Protein AF-A0A818EAR1-F1 (afdb_monomer_lite)

pLDDT: mean 75.68, std 13.22, range [42.22, 93.94]

Sequence (200 aa):
YTGSGRTTLIKKIIGENIVHETISGTNYEQIKCLDKHLTFIKTSTFETNDKSWYEVQEFIRNDLLPIHAIWLLLHYQSDIDENLLNQLKMLPRAPSFIILNKTDFLQSHSFCCQSELEKYMKYFDDTNQNDFPNYFRNNQILMVKREYLMKWKMNNEDVINLQHIFLMSLIDKDETHRSIGVKTLLEETIRVVDVSEQLR

Structure (mmCIF, N/CA/C/O backbone):
data_AF-A0A818EAR1-F1
#
_entry.id   AF-A0A818EAR1-F1
#
loop_
_atom_site.group_PDB
_atom_site.id
_atom_site.type_symbol
_atom_site.label_atom_id
_atom_site.label_alt_id
_atom_site.label_comp_id
_atom_site.label_asym_id
_atom_site.label_entity_id
_atom_site.label_seq_id
_atom_site.pdbx_PDB_ins_code
_atom_site.Cartn_x
_atom_site.Cartn_y
_atom_site.Cartn_z
_atom_site.occupancy
_atom_site.B_iso_or_equiv
_atom_site.auth_seq_id
_atom_site.auth_comp_id
_atom_site.auth_asym_id
_atom_site.auth_atom_id
_atom_site.pdbx_PDB_model_num
ATOM 1 N N . TYR A 1 1 ? 2.789 14.429 -1.166 1.00 46.97 1 TYR A N 1
ATOM 2 C CA . TYR A 1 1 ? 2.738 13.349 -2.186 1.00 46.97 1 TYR A CA 1
ATOM 3 C C . TYR A 1 1 ? 1.376 13.294 -2.887 1.00 46.97 1 TYR A C 1
ATOM 5 O O . TYR A 1 1 ? 0.428 12.710 -2.363 1.00 46.97 1 TYR A O 1
ATOM 13 N N . THR A 1 2 ? 1.233 13.915 -4.061 1.00 53.41 2 THR A N 1
ATOM 14 C CA . THR A 1 2 ? 0.019 13.809 -4.893 1.00 53.41 2 THR A CA 1
ATOM 15 C C . THR A 1 2 ? 0.121 12.593 -5.825 1.00 53.41 2 THR A C 1
ATOM 17 O O . THR A 1 2 ? 1.194 12.244 -6.304 1.00 53.41 2 THR A O 1
ATOM 20 N N . GLY A 1 3 ? -0.992 11.888 -6.057 1.00 68.56 3 GLY A N 1
ATOM 21 C CA . GLY A 1 3 ? -1.043 10.821 -7.067 1.00 68.56 3 GLY A CA 1
ATOM 22 C C . GLY A 1 3 ? -0.564 9.422 -6.646 1.00 68.56 3 GLY A C 1
ATOM 23 O O . GLY A 1 3 ? -0.196 8.645 -7.523 1.00 68.56 3 GLY A O 1
ATOM 24 N N . SER A 1 4 ? -0.608 9.054 -5.357 1.00 76.25 4 SER A N 1
ATOM 25 C CA . SER A 1 4 ? -0.333 7.672 -4.904 1.00 76.25 4 SER A CA 1
ATOM 26 C C . SER A 1 4 ? -1.420 6.655 -5.280 1.00 76.25 4 SER A C 1
ATOM 28 O O . SER A 1 4 ? -1.192 5.458 -5.172 1.00 76.25 4 SER A O 1
ATOM 30 N N . GLY A 1 5 ? -2.590 7.105 -5.750 1.00 83.56 5 GLY A N 1
ATOM 31 C CA . GLY A 1 5 ? -3.689 6.239 -6.199 1.00 83.56 5 GLY A CA 1
ATOM 32 C C . GLY A 1 5 ? -4.713 5.861 -5.122 1.00 83.56 5 GLY A C 1
ATOM 33 O O . GLY A 1 5 ? -5.526 4.980 -5.365 1.00 83.56 5 GLY A O 1
ATOM 34 N N . ARG A 1 6 ? -4.720 6.532 -3.958 1.00 85.94 6 ARG A N 1
ATOM 35 C CA . ARG A 1 6 ? -5.631 6.234 -2.826 1.00 85.94 6 ARG A CA 1
ATOM 36 C C . ARG A 1 6 ? -7.105 6.237 -3.239 1.00 85.94 6 ARG A C 1
ATOM 38 O O . ARG A 1 6 ? -7.805 5.258 -3.022 1.00 85.94 6 ARG A O 1
ATOM 45 N N . THR A 1 7 ? -7.556 7.309 -3.896 1.00 83.62 7 THR A N 1
ATOM 46 C CA . THR A 1 7 ? -8.938 7.412 -4.397 1.00 83.62 7 THR A CA 1
ATOM 47 C C . THR A 1 7 ? -9.254 6.310 -5.410 1.00 83.62 7 THR A C 1
ATOM 49 O O . THR A 1 7 ? -10.332 5.733 -5.363 1.00 83.62 7 THR A O 1
ATOM 52 N N . THR A 1 8 ? -8.317 5.991 -6.307 1.00 86.81 8 THR A N 1
ATOM 53 C CA . THR A 1 8 ? -8.492 4.931 -7.311 1.00 86.81 8 THR A CA 1
ATOM 54 C C . THR A 1 8 ? -8.615 3.554 -6.660 1.00 86.81 8 THR A C 1
ATOM 56 O O . THR A 1 8 ? -9.471 2.774 -7.063 1.00 86.81 8 THR A O 1
ATOM 59 N N . LEU A 1 9 ? -7.810 3.267 -5.631 1.00 88.06 9 LEU A N 1
ATOM 60 C CA . LEU A 1 9 ? -7.880 2.018 -4.871 1.00 88.06 9 LEU A CA 1
ATOM 61 C C . LEU A 1 9 ? -9.233 1.882 -4.166 1.00 88.06 9 LEU A C 1
ATOM 63 O O . LEU A 1 9 ? -9.901 0.866 -4.325 1.00 88.06 9 LEU A O 1
ATOM 67 N N . ILE A 1 10 ? -9.670 2.924 -3.453 1.00 86.50 10 ILE A N 1
ATOM 68 C CA . ILE A 1 10 ? -10.955 2.919 -2.739 1.00 86.50 10 ILE A CA 1
ATOM 69 C C . ILE A 1 10 ? -12.120 2.716 -3.717 1.00 86.50 10 ILE A C 1
ATOM 71 O O . ILE A 1 10 ? -12.964 1.853 -3.486 1.00 86.50 10 ILE A O 1
ATOM 75 N N . LYS A 1 11 ? -12.123 3.427 -4.853 1.00 84.19 11 LYS A N 1
ATOM 76 C CA . LYS A 1 11 ? -13.125 3.239 -5.916 1.00 84.19 11 LYS A CA 1
ATOM 77 C C . LYS A 1 11 ? -13.139 1.811 -6.460 1.00 84.19 11 LYS A C 1
ATOM 79 O O . LYS A 1 11 ? -14.209 1.254 -6.662 1.00 84.19 11 LYS A O 1
ATOM 84 N N . LYS A 1 12 ? -11.972 1.188 -6.648 1.00 85.25 12 LYS A N 1
ATOM 85 C CA . LYS A 1 12 ? -11.883 -0.212 -7.098 1.00 85.25 12 LYS A CA 1
ATOM 86 C C . LYS A 1 12 ? -12.426 -1.215 -6.077 1.00 85.25 12 LYS A C 1
ATOM 88 O O . LYS A 1 12 ? -12.898 -2.273 -6.476 1.00 85.25 12 LYS A O 1
ATOM 93 N N . ILE A 1 13 ? -12.369 -0.904 -4.783 1.00 84.75 13 ILE A N 1
ATOM 94 C CA . ILE A 1 13 ? -12.877 -1.782 -3.719 1.00 84.75 13 ILE A CA 1
ATOM 95 C C . ILE A 1 13 ? -14.387 -1.617 -3.538 1.00 84.75 13 ILE A C 1
ATOM 97 O O . ILE A 1 13 ? -15.122 -2.603 -3.436 1.00 84.75 13 ILE A O 1
ATOM 101 N N . ILE A 1 14 ? -14.850 -0.372 -3.457 1.00 80.75 14 ILE A N 1
ATOM 102 C CA . ILE A 1 14 ? -16.245 -0.055 -3.144 1.00 80.75 14 ILE A CA 1
ATOM 103 C C . ILE A 1 14 ? -17.137 -0.166 -4.388 1.00 80.75 14 ILE A C 1
ATOM 105 O O . ILE A 1 14 ? -18.283 -0.589 -4.271 1.00 80.75 14 ILE A O 1
ATOM 109 N N . GLY A 1 15 ? -16.608 0.139 -5.574 1.00 74.12 15 GLY A N 1
ATOM 110 C CA . GLY A 1 15 ? -17.403 0.341 -6.783 1.00 74.12 15 GLY A CA 1
ATOM 111 C C . GLY A 1 15 ? -17.954 1.767 -6.855 1.00 74.12 15 GLY A C 1
ATOM 112 O O . GLY A 1 15 ? -17.326 2.705 -6.364 1.00 74.12 15 GLY A O 1
ATOM 113 N N . GLU A 1 16 ? -19.119 1.938 -7.480 1.00 63.56 16 GLU A N 1
ATOM 114 C CA . GLU A 1 16 ? -19.737 3.255 -7.722 1.00 63.56 16 GLU A CA 1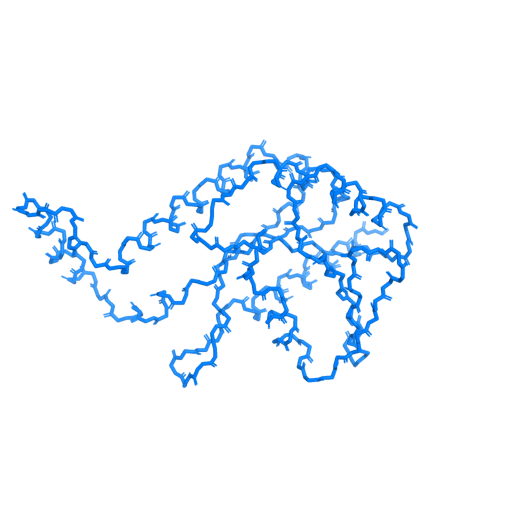
ATOM 115 C C . GLU A 1 16 ? -20.612 3.760 -6.556 1.00 63.56 16 GLU A C 1
ATOM 117 O O . GLU A 1 16 ? -20.884 4.956 -6.468 1.00 63.56 16 GLU A O 1
ATOM 122 N N . ASN A 1 17 ? -20.989 2.890 -5.609 1.00 60.34 17 ASN A N 1
ATOM 123 C CA . ASN A 1 17 ? -21.849 3.231 -4.466 1.00 60.34 17 ASN A CA 1
ATOM 124 C C . ASN A 1 17 ? -21.041 3.817 -3.299 1.00 60.34 17 ASN A C 1
ATOM 126 O O . ASN A 1 17 ? -20.806 3.152 -2.286 1.00 60.34 17 ASN A O 1
ATOM 130 N N . ILE A 1 18 ? -20.582 5.060 -3.454 1.00 66.69 18 ILE A N 1
ATOM 131 C CA . ILE A 1 18 ? -19.743 5.739 -2.463 1.00 66.69 18 ILE A CA 1
ATOM 132 C C . ILE A 1 18 ? -20.482 6.924 -1.837 1.00 66.69 18 ILE A C 1
ATOM 134 O O . ILE A 1 18 ? -20.894 7.844 -2.542 1.00 66.69 18 ILE A O 1
ATOM 138 N N . VAL A 1 19 ? -20.569 6.946 -0.502 1.00 69.50 19 VAL A N 1
ATOM 139 C CA . VAL A 1 19 ? -20.965 8.141 0.256 1.00 69.50 19 VAL A CA 1
ATOM 140 C C . VAL A 1 19 ? -19.709 8.811 0.806 1.00 69.50 19 VAL A C 1
ATOM 142 O O . VAL A 1 19 ? -18.949 8.205 1.567 1.00 69.50 19 VAL A O 1
ATOM 145 N N . HIS A 1 20 ? -19.494 10.057 0.390 1.00 73.81 20 HIS A N 1
ATOM 146 C CA . HIS A 1 20 ? -18.386 10.896 0.827 1.00 73.81 20 HIS A CA 1
ATOM 147 C C . HIS A 1 20 ? -18.863 11.836 1.935 1.00 73.81 20 HIS A C 1
ATOM 149 O O . HIS A 1 20 ? -19.727 12.681 1.703 1.00 73.81 20 HIS A O 1
ATOM 155 N N . GLU A 1 21 ? -18.283 11.710 3.124 1.00 68.44 21 GLU A N 1
ATOM 156 C CA . GLU A 1 21 ? -18.511 12.622 4.243 1.00 68.44 21 GLU A CA 1
ATOM 157 C C . GLU A 1 21 ? -17.192 13.321 4.586 1.00 68.44 21 GLU A C 1
ATOM 159 O O . GLU A 1 21 ? -16.234 12.709 5.067 1.00 68.44 21 GLU A O 1
ATOM 164 N N . THR A 1 22 ? -17.128 14.626 4.325 1.00 65.81 22 THR A N 1
ATOM 165 C CA . THR A 1 22 ? -16.031 15.458 4.825 1.00 65.81 22 THR A CA 1
ATOM 166 C C . THR A 1 22 ? -16.272 15.724 6.302 1.00 65.81 22 THR A C 1
ATOM 168 O O . THR A 1 22 ? -17.277 16.336 6.671 1.00 65.81 22 THR A O 1
ATOM 171 N N . ILE A 1 23 ? -15.342 15.302 7.155 1.00 65.88 23 ILE A N 1
ATOM 172 C CA . ILE A 1 23 ? -15.418 15.603 8.583 1.00 65.88 23 ILE A CA 1
ATOM 173 C C . ILE A 1 23 ? -14.967 17.057 8.763 1.00 65.88 23 ILE A C 1
ATOM 175 O O . ILE A 1 23 ? -13.785 17.378 8.606 1.00 65.88 23 ILE A O 1
ATOM 179 N N . SER A 1 24 ? -15.928 17.946 9.034 1.00 57.75 24 SER A N 1
ATOM 180 C CA . SER A 1 24 ? -15.699 19.390 9.172 1.00 57.75 24 SER A CA 1
ATOM 181 C C . SER A 1 24 ? -14.543 19.696 10.129 1.00 57.75 24 SER A C 1
ATOM 183 O O . SER A 1 24 ? -14.476 19.149 11.226 1.00 57.75 24 SER A O 1
ATOM 185 N N . GLY A 1 25 ? -13.645 20.596 9.715 1.00 58.69 25 GLY A N 1
ATOM 186 C CA . GLY A 1 25 ? -12.489 21.013 10.513 1.00 58.69 25 GLY A CA 1
ATOM 187 C C . GLY A 1 25 ? -11.298 20.052 10.484 1.00 58.69 25 GLY A C 1
ATOM 188 O O . GLY A 1 25 ? -10.335 20.285 11.208 1.00 58.69 25 GLY A O 1
ATOM 189 N N . THR A 1 26 ? -11.329 19.004 9.653 1.00 65.62 26 THR A N 1
ATOM 190 C CA . THR A 1 26 ? -10.223 18.045 9.535 1.00 65.62 26 THR A CA 1
ATOM 191 C C . THR A 1 26 ? -9.724 17.888 8.100 1.00 65.62 26 THR A C 1
ATOM 193 O O . THR A 1 26 ? -10.439 18.155 7.135 1.00 65.62 26 THR A O 1
ATOM 196 N N . ASN A 1 27 ? -8.493 17.394 7.959 1.00 70.69 27 ASN A N 1
ATOM 197 C CA . ASN A 1 27 ? -7.888 17.006 6.685 1.00 70.69 27 ASN A CA 1
ATOM 198 C C . ASN A 1 27 ? -8.272 15.574 6.256 1.00 70.69 27 ASN A C 1
ATOM 200 O O . ASN A 1 27 ? -7.529 14.928 5.514 1.00 70.69 27 ASN A O 1
ATOM 204 N N . TYR A 1 28 ? -9.415 15.056 6.716 1.00 74.19 28 TYR A N 1
ATOM 205 C CA . TYR A 1 28 ? -9.863 13.688 6.453 1.00 74.19 28 TYR A CA 1
ATOM 206 C C . TYR A 1 28 ? -11.146 13.647 5.641 1.00 74.19 28 TYR A C 1
ATOM 208 O O . TYR A 1 28 ? -12.047 14.474 5.771 1.00 74.19 28 TYR A O 1
ATOM 216 N N . GLU A 1 29 ? -11.227 12.610 4.826 1.00 77.62 29 GLU A N 1
ATOM 217 C CA . GLU A 1 29 ? -12.416 12.231 4.093 1.00 77.62 29 GLU A CA 1
ATOM 218 C C . GLU A 1 29 ? -12.845 10.850 4.585 1.00 77.62 29 GLU A C 1
ATOM 220 O O . GLU A 1 29 ? -12.095 9.873 4.453 1.00 77.62 29 GLU A O 1
ATOM 225 N N . GLN A 1 30 ? -14.039 10.773 5.171 1.00 79.88 30 GLN A N 1
ATOM 226 C CA . GLN A 1 30 ? -14.656 9.505 5.516 1.00 79.88 30 GLN A CA 1
ATOM 227 C C . GLN A 1 30 ? -15.444 9.006 4.310 1.00 79.88 30 GLN A C 1
ATOM 229 O O . GLN A 1 30 ? -16.264 9.719 3.731 1.00 79.88 30 GLN A O 1
ATOM 234 N N . ILE A 1 31 ? -15.179 7.766 3.923 1.00 82.50 31 ILE A N 1
ATOM 235 C CA . ILE A 1 31 ? -15.791 7.142 2.759 1.00 82.50 31 ILE A CA 1
ATOM 236 C C . ILE A 1 31 ? -16.483 5.869 3.229 1.00 82.50 31 ILE A C 1
ATOM 238 O O . ILE A 1 31 ? -15.820 4.907 3.621 1.00 82.50 31 ILE A O 1
ATOM 242 N N . LYS A 1 32 ? -17.817 5.871 3.206 1.00 78.62 32 LYS A N 1
ATOM 243 C CA . LYS A 1 32 ? -18.639 4.749 3.674 1.00 78.62 32 LYS A CA 1
ATOM 244 C C . LYS A 1 32 ? -19.182 3.961 2.486 1.00 78.62 32 LYS A C 1
ATOM 246 O O . LYS A 1 32 ? -19.755 4.531 1.558 1.00 78.62 32 LYS A O 1
ATOM 251 N N . CYS A 1 33 ? -19.034 2.643 2.550 1.00 77.25 33 CYS A N 1
ATOM 252 C CA . CYS A 1 33 ? -19.750 1.688 1.716 1.00 77.25 33 CYS A CA 1
ATOM 253 C C . CYS A 1 33 ? -20.745 0.944 2.604 1.00 77.25 33 CYS A C 1
ATOM 255 O O . CYS A 1 33 ? -20.367 0.027 3.337 1.00 77.25 33 CYS A O 1
ATOM 257 N N . LEU A 1 34 ? -22.007 1.370 2.553 1.00 69.94 34 LEU A N 1
ATOM 258 C CA . LEU A 1 34 ? -23.067 0.834 3.408 1.00 69.94 34 LEU A CA 1
ATOM 259 C C . LEU A 1 34 ? -23.320 -0.651 3.122 1.00 69.94 34 LEU A C 1
ATOM 261 O O . LEU A 1 34 ? -23.410 -1.436 4.057 1.00 69.94 34 LEU A O 1
ATOM 265 N N . ASP A 1 35 ? -23.302 -1.044 1.846 1.00 72.19 35 ASP A N 1
ATOM 266 C CA . ASP A 1 35 ? -23.567 -2.422 1.409 1.00 72.19 35 ASP A CA 1
ATOM 267 C C . ASP A 1 35 ? -22.523 -3.434 1.909 1.00 72.19 35 ASP A C 1
ATOM 269 O O . ASP A 1 35 ? -22.811 -4.620 2.041 1.00 72.19 35 ASP A O 1
ATOM 273 N N . LYS A 1 36 ? -21.292 -2.976 2.171 1.00 67.38 36 LYS A N 1
ATOM 274 C CA . LYS A 1 36 ? -20.177 -3.825 2.621 1.00 67.38 36 LYS A CA 1
ATOM 275 C C . LYS A 1 36 ? -19.801 -3.591 4.083 1.00 67.38 36 LYS A C 1
ATOM 277 O O . LYS A 1 36 ? -18.831 -4.182 4.543 1.00 67.38 36 LYS A O 1
ATOM 282 N N . HIS A 1 37 ? -20.509 -2.703 4.785 1.00 75.75 37 HIS A N 1
ATOM 283 C CA . HIS A 1 37 ? -20.134 -2.225 6.120 1.00 75.75 37 HIS A CA 1
ATOM 284 C C . HIS A 1 37 ? -18.666 -1.754 6.210 1.00 75.75 37 HIS A C 1
ATOM 286 O O . HIS A 1 37 ? -18.018 -1.879 7.247 1.00 75.75 37 HIS A O 1
ATOM 292 N N . LEU A 1 38 ? -18.128 -1.187 5.121 1.00 78.44 38 LEU A N 1
ATOM 293 C CA . LEU A 1 38 ? -16.747 -0.702 5.062 1.00 78.44 38 LEU A CA 1
ATOM 294 C C . LEU A 1 38 ? -16.705 0.808 5.267 1.00 78.44 38 LEU A C 1
ATOM 296 O O . LEU A 1 38 ? -17.432 1.558 4.614 1.00 78.44 38 LEU A O 1
ATOM 300 N N . THR A 1 39 ? -15.793 1.257 6.123 1.00 82.81 39 THR A N 1
ATOM 301 C CA . THR A 1 39 ? -15.474 2.675 6.295 1.00 82.81 39 THR A CA 1
ATOM 302 C C . THR A 1 39 ? -13.995 2.888 6.020 1.00 82.81 39 THR A C 1
ATOM 304 O O . THR A 1 39 ? -13.145 2.317 6.697 1.00 82.81 39 THR A O 1
ATOM 307 N N . PHE A 1 40 ? -13.687 3.733 5.041 1.00 84.94 40 PHE A N 1
ATOM 308 C CA . PHE A 1 40 ? -12.333 4.207 4.796 1.00 84.94 40 PHE A CA 1
ATOM 309 C C . PHE A 1 40 ? -12.165 5.599 5.372 1.00 84.94 40 PHE A C 1
ATOM 311 O O . PHE A 1 40 ? -13.046 6.450 5.261 1.00 84.94 40 PHE A O 1
ATOM 318 N N . ILE A 1 41 ? -10.989 5.832 5.936 1.00 83.56 41 ILE A N 1
ATOM 319 C CA . ILE A 1 41 ? -10.580 7.129 6.451 1.00 83.56 41 ILE A CA 1
ATOM 320 C C . ILE A 1 41 ? -9.374 7.528 5.633 1.00 83.56 41 ILE A C 1
ATOM 322 O O . ILE A 1 41 ? -8.280 6.976 5.765 1.00 83.56 41 ILE A O 1
ATOM 326 N N . LYS A 1 42 ? -9.609 8.426 4.686 1.00 82.81 42 LYS A N 1
ATOM 327 C CA . LYS A 1 42 ? -8.593 8.869 3.749 1.00 82.81 42 LYS A CA 1
ATOM 328 C C . LYS A 1 42 ? -8.059 10.208 4.226 1.00 82.81 42 LYS A C 1
ATOM 330 O O . LYS A 1 42 ? -8.784 11.194 4.288 1.00 82.81 42 LYS A O 1
ATOM 335 N N . THR A 1 43 ? -6.765 10.256 4.507 1.00 76.88 43 THR A N 1
ATOM 336 C CA . THR A 1 43 ? -6.060 11.522 4.718 1.00 76.88 43 THR A CA 1
ATOM 337 C C . THR A 1 43 ? -6.029 12.316 3.409 1.00 76.88 43 THR A C 1
ATOM 339 O O . THR A 1 43 ? -5.898 11.728 2.325 1.00 76.88 43 THR A O 1
ATOM 342 N N . SER A 1 44 ? -6.171 13.640 3.467 1.00 66.88 44 SER A N 1
ATOM 343 C CA . SER A 1 44 ? -6.069 14.517 2.298 1.00 66.88 44 SER A CA 1
ATOM 344 C C . SER A 1 44 ? -4.622 14.535 1.766 1.00 66.88 44 SER A C 1
ATOM 346 O O . SER A 1 44 ? -3.876 13.551 1.885 1.00 66.88 44 SER A O 1
ATOM 348 N N . THR A 1 45 ? -4.208 15.574 1.041 1.00 60.34 45 THR A N 1
ATOM 349 C CA . THR A 1 45 ? -2.805 15.733 0.632 1.00 60.34 45 THR A CA 1
ATOM 350 C C . THR A 1 45 ? -1.919 15.647 1.868 1.00 60.34 45 THR A C 1
ATOM 352 O O . THR A 1 45 ? -1.886 16.555 2.681 1.00 60.34 45 THR A O 1
ATOM 355 N N . PHE A 1 46 ? -1.235 14.513 2.019 1.00 60.19 46 PHE A N 1
ATOM 356 C CA . PHE A 1 46 ? -0.376 14.273 3.159 1.00 60.19 46 PHE A CA 1
ATOM 357 C C . PHE A 1 46 ? 0.924 15.034 2.911 1.00 60.19 46 PHE A C 1
ATOM 359 O O . PHE A 1 46 ? 1.706 14.673 2.014 1.00 60.19 46 PHE A O 1
ATOM 366 N N . GLU A 1 47 ? 1.093 16.133 3.632 1.00 57.59 47 GLU A N 1
ATOM 367 C CA . GLU A 1 47 ? 2.380 16.790 3.788 1.00 57.59 47 GLU A CA 1
ATOM 368 C C . GLU A 1 47 ? 3.115 16.069 4.911 1.00 57.59 47 GLU A C 1
ATOM 370 O O . GLU A 1 47 ? 2.532 15.764 5.948 1.00 57.59 47 GLU A O 1
ATOM 375 N N . THR A 1 48 ? 4.394 15.762 4.714 1.00 61.06 48 THR A N 1
ATOM 376 C CA . THR A 1 48 ? 5.230 15.114 5.734 1.00 61.06 48 THR A CA 1
ATOM 377 C C . THR A 1 48 ? 5.670 16.113 6.808 1.00 61.06 48 THR A C 1
ATOM 379 O O . THR A 1 48 ? 6.809 16.106 7.256 1.00 61.06 48 THR A O 1
ATOM 382 N N . ASN A 1 49 ? 4.755 17.001 7.205 1.00 63.00 49 ASN A N 1
ATOM 383 C CA . ASN A 1 49 ? 4.930 17.920 8.315 1.00 63.00 49 ASN A CA 1
ATOM 384 C C . ASN A 1 49 ? 4.287 17.344 9.586 1.00 63.00 49 ASN A C 1
ATOM 386 O O . ASN A 1 49 ? 3.329 16.567 9.534 1.00 63.00 49 ASN A O 1
ATOM 390 N N . ASP A 1 50 ? 4.818 17.750 10.737 1.00 60.97 50 ASP A N 1
ATOM 391 C CA . ASP A 1 50 ? 4.409 17.223 12.044 1.00 60.97 50 ASP A CA 1
ATOM 392 C C . ASP A 1 50 ? 2.922 17.460 12.338 1.00 60.97 50 ASP A C 1
ATOM 394 O O . ASP A 1 50 ? 2.268 16.644 12.987 1.00 60.97 50 ASP A O 1
ATOM 398 N N . LYS A 1 51 ? 2.354 18.549 11.804 1.00 69.06 51 LYS A N 1
ATOM 399 C CA . LYS A 1 51 ? 0.949 18.912 12.008 1.00 69.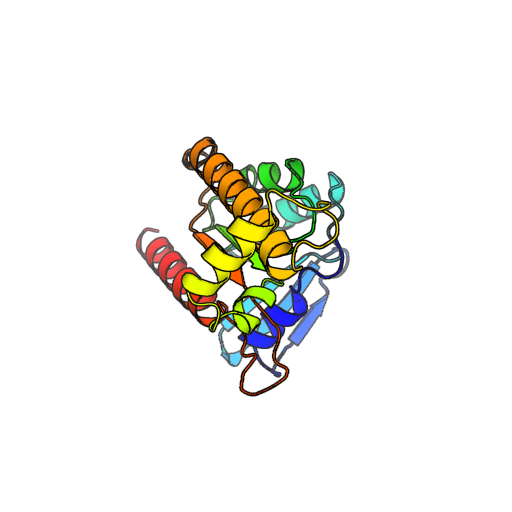06 51 LYS A CA 1
ATOM 400 C C . LYS A 1 51 ? -0.012 17.891 11.389 1.00 69.06 51 LYS A C 1
ATOM 402 O O . LYS A 1 51 ? -0.957 17.475 12.054 1.00 69.06 51 LYS A O 1
ATOM 407 N N . SER A 1 52 ? 0.247 17.451 10.156 1.00 69.88 52 SER A N 1
ATOM 408 C CA . SER A 1 52 ? -0.603 16.463 9.471 1.00 69.88 52 SER A CA 1
ATOM 409 C C . SER A 1 52 ? -0.590 15.111 10.190 1.00 69.88 52 SER A C 1
ATOM 411 O O . SER A 1 52 ? -1.610 14.430 10.261 1.00 69.88 52 SER A O 1
ATOM 413 N N . TRP A 1 53 ? 0.556 14.728 10.759 1.00 69.94 53 TRP A N 1
ATOM 414 C CA . TRP A 1 53 ? 0.690 13.496 11.540 1.00 69.94 53 TRP A CA 1
ATOM 415 C C . TRP A 1 53 ? 0.019 13.575 12.906 1.00 69.94 53 TRP A C 1
ATOM 417 O O . TRP A 1 53 ? -0.641 12.617 13.309 1.00 69.94 53 TRP A O 1
ATOM 427 N N . TYR A 1 54 ? 0.146 14.710 13.594 1.00 73.50 54 TYR A N 1
ATOM 428 C CA . TYR A 1 54 ? -0.536 14.933 14.864 1.00 73.50 54 TYR A CA 1
ATOM 429 C C . TYR A 1 54 ? -2.053 14.798 14.705 1.00 73.50 54 TYR A C 1
ATOM 431 O O . TYR A 1 54 ? -2.689 14.085 15.473 1.00 73.50 54 TYR A O 1
ATOM 439 N N . GLU A 1 55 ? -2.626 15.382 13.651 1.00 74.19 55 GLU A N 1
ATOM 440 C CA . GLU A 1 55 ? -4.056 15.254 13.366 1.00 74.19 55 GLU A CA 1
ATOM 441 C C . GLU A 1 55 ? -4.477 13.786 13.132 1.00 74.19 55 GLU A C 1
ATOM 443 O O . GLU A 1 55 ? -5.581 13.406 13.519 1.00 74.19 55 GLU A O 1
ATOM 448 N N . VAL A 1 56 ? -3.624 12.950 12.513 1.00 73.94 56 VAL A N 1
ATOM 449 C CA . VAL A 1 56 ? -3.927 11.521 12.278 1.00 73.94 56 VAL A CA 1
ATOM 450 C C . VAL A 1 56 ? -3.910 10.774 13.602 1.00 73.94 56 VAL A C 1
ATOM 452 O O . VAL A 1 56 ? -4.803 9.977 13.881 1.00 73.94 56 VAL A O 1
ATOM 455 N N . GLN A 1 57 ? -2.897 11.036 14.427 1.00 73.31 57 GLN A N 1
ATOM 456 C CA . GLN A 1 57 ? -2.765 10.420 15.742 1.00 73.31 57 GLN A CA 1
ATOM 457 C C . GLN A 1 57 ? -3.924 10.812 16.655 1.00 73.31 57 GLN A C 1
ATOM 459 O O . GLN A 1 57 ? -4.489 9.940 17.305 1.00 73.31 57 GLN A O 1
ATOM 464 N N . GLU A 1 58 ? -4.312 12.086 16.672 1.00 75.00 58 GLU A N 1
ATOM 465 C CA . GLU A 1 58 ? -5.474 12.571 17.418 1.00 75.00 58 GLU A CA 1
ATOM 466 C C . GLU A 1 58 ? -6.764 11.921 16.926 1.00 75.00 58 GLU A C 1
AT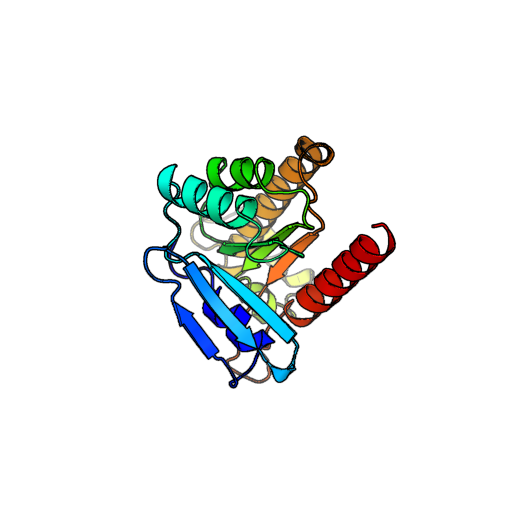OM 468 O O . GLU A 1 58 ? -7.547 11.439 17.738 1.00 75.00 58 GLU A O 1
ATOM 473 N N . PHE A 1 59 ? -6.985 11.839 15.611 1.00 74.44 59 PHE A N 1
ATOM 474 C CA . PHE A 1 59 ? -8.167 11.164 15.074 1.00 74.44 59 PHE A CA 1
ATOM 475 C C . PHE A 1 59 ? -8.252 9.710 15.556 1.00 74.44 59 PHE A C 1
ATOM 477 O O . PHE A 1 59 ? -9.306 9.250 15.989 1.00 74.44 59 PHE A O 1
ATOM 484 N N . ILE A 1 60 ? -7.126 8.999 15.504 1.00 73.38 60 ILE A N 1
ATOM 485 C CA . ILE A 1 60 ? -7.060 7.596 15.895 1.00 73.38 60 ILE A CA 1
ATOM 486 C C . ILE A 1 60 ? -7.182 7.419 17.419 1.00 73.38 60 ILE A C 1
ATOM 488 O O . ILE A 1 60 ? -7.784 6.449 17.863 1.00 73.38 60 ILE A O 1
ATOM 492 N N . ARG A 1 61 ? -6.626 8.337 18.221 1.00 70.62 61 ARG A N 1
ATOM 493 C CA . ARG A 1 61 ? -6.673 8.294 19.695 1.00 70.62 61 ARG A CA 1
ATOM 494 C C . ARG A 1 61 ? -8.023 8.689 20.277 1.00 70.62 61 ARG A C 1
ATOM 496 O O . ARG A 1 61 ? -8.359 8.224 21.356 1.00 70.62 61 ARG A O 1
ATOM 503 N N . ASN A 1 62 ? -8.775 9.551 19.597 1.00 68.75 62 ASN A N 1
ATOM 504 C CA . ASN A 1 62 ? -10.062 10.042 20.088 1.00 68.75 62 ASN A CA 1
ATOM 505 C C . ASN A 1 62 ? -11.211 9.017 19.926 1.00 68.75 62 ASN A C 1
ATOM 507 O O . ASN A 1 62 ? -12.365 9.379 20.137 1.00 68.75 62 ASN A O 1
ATOM 511 N N . ASP A 1 63 ? -10.909 7.758 19.564 1.00 58.34 63 ASP A N 1
ATOM 512 C CA . ASP A 1 63 ? -11.802 6.583 19.604 1.00 58.34 63 ASP A CA 1
ATOM 513 C C . ASP A 1 63 ? -13.171 6.745 18.913 1.00 58.34 63 ASP A C 1
ATOM 515 O O . ASP A 1 63 ? -14.103 5.979 19.158 1.00 58.34 63 ASP A O 1
ATOM 519 N N . LEU A 1 64 ? -13.315 7.701 17.988 1.00 62.72 64 LEU A N 1
ATOM 520 C CA . LEU A 1 64 ? -14.582 7.901 17.277 1.00 62.72 64 LEU A CA 1
ATOM 521 C C . LEU A 1 64 ? -14.956 6.678 16.424 1.00 62.72 64 LEU A C 1
ATOM 523 O O . LEU A 1 64 ? -16.142 6.430 16.212 1.00 62.72 64 LEU A O 1
ATOM 527 N N . LEU A 1 65 ? -13.960 5.917 15.947 1.00 69.19 65 LEU A N 1
ATOM 528 C CA . LEU A 1 65 ? -14.129 4.659 15.219 1.00 69.19 65 LEU A CA 1
ATOM 529 C C . LEU A 1 65 ? -12.938 3.712 15.466 1.00 69.19 65 LEU A C 1
ATOM 531 O O . LEU A 1 65 ? -11.791 4.156 15.361 1.00 69.19 65 LEU A O 1
ATOM 535 N N . PRO A 1 66 ? -13.167 2.406 15.698 1.00 78.12 66 PRO A N 1
ATOM 536 C CA . PRO A 1 66 ? -12.082 1.435 15.799 1.00 78.12 66 PRO A CA 1
ATOM 537 C C . PRO A 1 66 ? -11.342 1.293 14.460 1.00 78.12 66 PRO A C 1
ATOM 539 O O . PRO A 1 66 ? -11.940 1.038 13.411 1.00 78.12 66 PRO A O 1
ATOM 542 N N . ILE A 1 67 ? -10.015 1.447 14.496 1.00 82.75 67 ILE A N 1
ATOM 543 C CA . ILE A 1 67 ? -9.145 1.224 13.336 1.00 82.75 67 ILE A CA 1
ATOM 544 C C . ILE A 1 67 ? -8.755 -0.253 13.274 1.00 82.75 67 ILE A C 1
ATOM 546 O O . ILE A 1 67 ? -7.955 -0.730 14.079 1.00 82.75 67 ILE A O 1
ATOM 550 N N . HIS A 1 68 ? -9.299 -0.962 12.287 1.00 86.88 68 HIS A N 1
ATOM 551 C CA . HIS A 1 68 ? -9.035 -2.390 12.085 1.00 86.88 68 HIS A CA 1
ATOM 552 C C . HIS A 1 68 ? -7.767 -2.651 11.263 1.00 86.88 68 HIS A C 1
ATOM 554 O O . HIS A 1 68 ? -7.073 -3.632 11.497 1.00 86.88 68 HIS A O 1
ATOM 560 N N . ALA A 1 69 ? -7.435 -1.772 10.315 1.00 89.62 69 ALA A N 1
ATOM 561 C CA . ALA A 1 69 ? -6.252 -1.911 9.473 1.00 89.62 69 ALA A CA 1
ATOM 562 C C . ALA A 1 69 ? -5.749 -0.554 8.967 1.00 89.62 69 ALA A C 1
ATOM 564 O O . ALA A 1 69 ? -6.520 0.398 8.830 1.00 89.62 69 ALA A O 1
ATOM 565 N N . ILE A 1 70 ? -4.454 -0.483 8.654 1.00 89.50 70 ILE A N 1
ATOM 566 C CA . ILE A 1 70 ? -3.783 0.726 8.160 1.00 89.50 70 ILE A CA 1
ATOM 567 C C . ILE A 1 70 ? -3.093 0.416 6.835 1.00 89.50 70 ILE A C 1
ATOM 569 O O . ILE A 1 70 ? -2.284 -0.505 6.742 1.00 89.50 70 ILE A O 1
ATOM 573 N N . TRP A 1 71 ? -3.380 1.204 5.799 1.00 91.88 71 TRP A N 1
ATOM 574 C CA . TRP A 1 71 ? -2.776 1.051 4.473 1.00 91.88 71 TRP A CA 1
ATOM 575 C C . TRP A 1 71 ? -1.899 2.252 4.123 1.00 91.88 71 TRP A C 1
ATOM 577 O O . TRP A 1 71 ? -2.400 3.350 3.868 1.00 91.88 71 TRP A O 1
ATOM 587 N N . LEU A 1 72 ? -0.586 2.035 4.038 1.00 90.44 72 LEU A N 1
ATOM 588 C CA . LEU A 1 72 ? 0.366 3.030 3.557 1.00 90.44 72 LEU A CA 1
ATOM 589 C C . LEU A 1 72 ? 0.592 2.858 2.051 1.00 90.44 72 LEU A C 1
ATOM 591 O O . LEU A 1 72 ? 1.348 1.992 1.611 1.00 90.44 72 LEU A O 1
ATOM 595 N N . LEU A 1 73 ? -0.063 3.701 1.251 1.00 90.56 73 LEU A N 1
ATOM 596 C CA . LEU A 1 73 ? 0.040 3.667 -0.209 1.00 90.56 73 LEU A CA 1
ATOM 597 C C . LEU A 1 73 ? 1.153 4.594 -0.717 1.00 90.56 73 LEU A C 1
ATOM 599 O O . LEU A 1 73 ? 1.016 5.821 -0.686 1.00 90.56 73 LEU A O 1
ATOM 603 N N . LEU A 1 74 ? 2.219 3.998 -1.244 1.00 90.31 74 LEU A N 1
ATOM 604 C CA . LEU A 1 74 ? 3.402 4.672 -1.776 1.00 90.31 74 LEU A CA 1
ATOM 605 C C . LEU A 1 74 ? 3.449 4.551 -3.301 1.00 90.31 74 LEU A C 1
ATOM 607 O O . LEU A 1 74 ? 3.051 3.544 -3.879 1.00 90.31 74 LEU A O 1
ATOM 611 N N . HIS A 1 75 ? 3.974 5.570 -3.974 1.00 89.25 75 HIS A N 1
ATOM 612 C CA . HIS A 1 75 ? 4.288 5.477 -5.397 1.00 89.25 75 HIS A CA 1
ATOM 613 C C . HIS A 1 75 ? 5.693 4.896 -5.554 1.00 89.25 75 HIS A C 1
ATOM 615 O O . HIS A 1 75 ? 6.640 5.460 -5.014 1.00 89.25 75 HIS A O 1
ATOM 621 N N . TYR A 1 76 ? 5.860 3.818 -6.330 1.00 87.81 76 TYR A N 1
ATOM 622 C CA . TYR A 1 76 ? 7.161 3.134 -6.390 1.00 87.81 76 TYR A CA 1
ATOM 623 C C . TYR A 1 76 ? 8.315 4.012 -6.914 1.00 87.81 76 TYR A C 1
ATOM 625 O O . TYR A 1 76 ? 9.461 3.763 -6.577 1.00 87.81 76 TYR A O 1
ATOM 633 N N . GLN A 1 77 ? 8.063 5.055 -7.710 1.00 86.19 77 GLN A N 1
ATOM 634 C CA . GLN A 1 77 ? 9.109 5.980 -8.166 1.00 86.19 77 GLN A CA 1
ATOM 635 C C . GLN A 1 77 ? 9.416 7.086 -7.154 1.00 86.19 77 GLN A C 1
ATOM 637 O O . GLN A 1 77 ? 10.520 7.610 -7.171 1.00 86.19 77 GLN A O 1
ATOM 642 N N . SER A 1 78 ? 8.502 7.402 -6.238 1.00 86.06 78 SER A N 1
ATOM 643 C CA . SER A 1 78 ? 8.703 8.465 -5.248 1.00 86.06 78 SER A CA 1
ATOM 644 C C . SER A 1 78 ? 9.592 8.011 -4.101 1.00 86.06 78 SER A C 1
ATOM 646 O O . SER A 1 78 ? 9.478 6.867 -3.659 1.00 86.06 78 SER A O 1
ATOM 648 N N . ASP A 1 79 ? 10.458 8.893 -3.614 1.00 85.50 79 ASP A N 1
ATOM 649 C CA . ASP A 1 79 ? 11.295 8.610 -2.450 1.00 85.50 79 ASP A CA 1
ATOM 650 C C . ASP A 1 79 ? 10.451 8.175 -1.251 1.00 85.50 79 ASP A C 1
ATOM 652 O O . ASP A 1 79 ? 9.304 8.598 -1.074 1.00 85.50 79 ASP A O 1
ATOM 656 N N . ILE A 1 80 ? 11.009 7.254 -0.470 1.00 86.38 80 ILE A N 1
ATOM 657 C CA . ILE A 1 80 ? 10.366 6.758 0.740 1.00 86.38 80 ILE A CA 1
ATOM 658 C C . ILE A 1 80 ? 10.887 7.617 1.882 1.00 86.38 80 ILE A C 1
ATOM 660 O O . ILE A 1 80 ? 12.038 7.485 2.283 1.00 86.38 80 ILE A O 1
ATOM 664 N N . ASP A 1 81 ? 10.038 8.518 2.366 1.00 83.56 81 ASP A N 1
ATOM 665 C CA . ASP A 1 81 ? 10.357 9.372 3.504 1.00 83.56 81 ASP A CA 1
ATOM 666 C C . ASP A 1 81 ? 10.448 8.523 4.783 1.00 83.56 81 ASP A C 1
ATOM 668 O O . ASP A 1 81 ? 9.473 7.895 5.206 1.00 83.56 81 ASP A O 1
ATOM 672 N N . GLU A 1 82 ? 11.626 8.490 5.402 1.00 84.81 82 GLU A N 1
ATOM 673 C CA . GLU A 1 82 ? 11.850 7.744 6.638 1.00 84.81 82 GLU A CA 1
ATOM 674 C C . GLU A 1 82 ? 11.009 8.293 7.796 1.00 84.81 82 GLU A C 1
ATOM 676 O O . GLU A 1 82 ? 10.539 7.516 8.630 1.00 84.81 82 GLU A O 1
ATOM 681 N N . ASN A 1 83 ? 10.720 9.598 7.819 1.00 82.19 83 ASN A N 1
ATOM 682 C CA . ASN A 1 83 ? 9.819 10.173 8.814 1.00 82.19 83 ASN A CA 1
ATOM 683 C C . ASN A 1 83 ? 8.409 9.607 8.643 1.00 82.19 83 ASN A C 1
ATOM 685 O O . ASN A 1 83 ? 7.786 9.221 9.625 1.00 82.19 83 ASN A O 1
ATOM 689 N N . LEU A 1 84 ? 7.925 9.462 7.405 1.00 81.31 84 LEU A N 1
ATOM 690 C CA . LEU A 1 84 ? 6.623 8.845 7.131 1.00 81.31 84 LEU A CA 1
ATOM 691 C C . LEU A 1 84 ? 6.563 7.397 7.640 1.00 81.31 84 LEU A C 1
ATOM 693 O O . LEU A 1 84 ? 5.551 6.984 8.204 1.00 81.31 84 LEU A O 1
ATOM 697 N N . LEU A 1 85 ? 7.644 6.636 7.465 1.00 86.69 85 LEU A N 1
ATOM 698 C CA . LEU A 1 85 ? 7.742 5.274 7.982 1.00 86.69 85 LEU A CA 1
ATOM 699 C C . LEU A 1 85 ? 7.796 5.243 9.512 1.00 86.69 85 LEU A C 1
ATOM 701 O O . LEU A 1 85 ? 7.065 4.479 10.140 1.00 86.69 85 LEU A O 1
ATOM 705 N N . ASN A 1 86 ? 8.618 6.091 10.129 1.00 84.31 86 ASN A N 1
ATOM 706 C CA . ASN A 1 86 ? 8.758 6.166 11.583 1.00 84.31 86 ASN A CA 1
ATOM 707 C C . ASN A 1 86 ? 7.446 6.517 12.279 1.00 84.31 86 ASN A C 1
ATOM 709 O O . ASN A 1 86 ? 7.199 6.072 13.393 1.00 84.31 86 ASN A O 1
ATOM 713 N N . GLN A 1 87 ? 6.569 7.243 11.608 1.00 79.06 87 GLN A N 1
ATOM 714 C CA . GLN A 1 87 ? 5.277 7.612 12.160 1.00 79.06 87 GLN A CA 1
ATOM 715 C C . GLN A 1 87 ? 4.281 6.444 12.205 1.00 79.06 87 GLN A C 1
ATOM 717 O O . GLN A 1 87 ? 3.412 6.427 13.074 1.00 79.06 87 GLN A O 1
ATOM 722 N N . LEU A 1 88 ? 4.460 5.395 11.385 1.00 81.38 88 LEU A N 1
ATOM 723 C CA . LEU A 1 88 ? 3.715 4.138 11.558 1.00 81.38 88 LEU A CA 1
ATOM 724 C C . LEU A 1 88 ? 3.976 3.494 12.928 1.00 81.38 88 LEU A C 1
ATOM 726 O O . LEU A 1 88 ? 3.096 2.818 13.450 1.00 81.38 88 LEU A O 1
ATOM 730 N N . LYS A 1 89 ? 5.148 3.734 13.534 1.00 83.19 89 LYS A N 1
ATOM 731 C CA . LYS A 1 89 ? 5.488 3.254 14.888 1.00 83.19 89 LYS A CA 1
ATOM 732 C C . LYS A 1 89 ? 4.629 3.893 15.975 1.00 83.19 89 LYS A C 1
ATOM 734 O O . LYS A 1 89 ? 4.532 3.354 17.069 1.00 83.19 89 LYS A O 1
ATOM 739 N N . MET A 1 90 ? 4.064 5.064 15.692 1.00 77.56 90 MET A N 1
ATOM 740 C CA . MET A 1 90 ? 3.280 5.847 16.646 1.00 77.56 90 MET A CA 1
ATOM 741 C C . MET A 1 90 ? 1.780 5.552 16.562 1.00 77.56 90 MET A C 1
ATOM 743 O O . MET A 1 90 ? 1.014 6.018 17.407 1.00 77.56 90 MET A O 1
ATOM 747 N N . LEU A 1 91 ? 1.353 4.808 15.540 1.00 76.06 91 LEU A N 1
ATOM 748 C CA . LEU A 1 91 ? -0.034 4.402 15.367 1.00 76.06 91 LEU A CA 1
ATOM 749 C C . LEU A 1 91 ? -0.368 3.235 16.309 1.00 76.06 91 LEU A C 1
ATOM 751 O O . LEU A 1 91 ? 0.532 2.497 16.718 1.00 76.06 91 LEU A O 1
ATOM 755 N N . PRO A 1 92 ? -1.650 3.030 16.665 1.00 70.62 92 PRO A N 1
ATOM 756 C CA . PRO A 1 92 ? -2.052 1.830 17.384 1.00 70.62 92 PRO A CA 1
ATOM 757 C C . PRO A 1 92 ? -1.587 0.583 16.640 1.00 70.62 92 PRO A C 1
ATOM 759 O O . PRO A 1 92 ? -1.456 0.598 15.416 1.00 70.62 92 PRO A O 1
ATOM 762 N N . ARG A 1 93 ? -1.420 -0.526 17.369 1.00 75.75 93 ARG A N 1
ATOM 763 C CA . ARG A 1 93 ? -0.983 -1.828 16.831 1.00 75.75 93 ARG A CA 1
ATOM 764 C C . ARG A 1 93 ? -2.011 -2.507 15.905 1.00 75.75 93 ARG A C 1
ATOM 766 O O . ARG A 1 93 ? -2.076 -3.734 15.840 1.00 75.75 93 ARG A O 1
ATOM 773 N N . ALA A 1 94 ? -2.811 -1.730 15.182 1.00 84.12 94 ALA A N 1
ATOM 774 C CA . ALA A 1 94 ? -3.623 -2.220 14.089 1.00 84.12 94 ALA A CA 1
ATOM 775 C C . ALA A 1 94 ? -2.716 -2.830 12.999 1.00 84.12 94 ALA A C 1
ATOM 777 O O . ALA A 1 94 ? -1.657 -2.269 12.685 1.00 84.12 94 ALA A O 1
ATOM 778 N N . PRO A 1 95 ? -3.122 -3.966 12.413 1.00 89.75 95 PRO A N 1
ATOM 779 C CA . PRO A 1 95 ? -2.483 -4.540 11.241 1.00 89.75 95 PRO A CA 1
ATOM 780 C C . PRO A 1 95 ? -2.204 -3.491 10.162 1.00 89.75 95 PRO A C 1
ATOM 782 O O . PRO A 1 95 ? -3.109 -2.829 9.652 1.00 89.75 95 PRO A O 1
ATOM 785 N N . SER A 1 96 ? -0.931 -3.328 9.821 1.00 91.00 96 SER A N 1
ATOM 786 C CA . SER A 1 96 ? -0.466 -2.341 8.853 1.00 91.00 96 SER A CA 1
ATOM 787 C C . SER A 1 96 ? 0.030 -3.020 7.584 1.00 91.00 96 SER A C 1
ATOM 789 O O . SER A 1 96 ? 0.651 -4.082 7.633 1.00 91.00 96 SER A O 1
ATOM 791 N N . PHE A 1 97 ? -0.211 -2.390 6.439 1.00 93.25 97 PHE A N 1
ATOM 792 C CA . PHE A 1 97 ? 0.183 -2.877 5.121 1.00 93.25 97 PHE A CA 1
ATOM 793 C C . PHE A 1 97 ? 0.834 -1.747 4.332 1.00 93.25 97 PHE A C 1
ATOM 795 O O . PHE A 1 97 ? 0.290 -0.644 4.254 1.00 93.25 97 PHE A O 1
ATOM 802 N N . ILE A 1 98 ? 1.981 -2.019 3.712 1.00 93.25 98 ILE A N 1
ATOM 803 C CA . ILE A 1 98 ? 2.616 -1.078 2.782 1.00 93.25 98 ILE A CA 1
ATOM 804 C C . ILE A 1 98 ? 2.283 -1.516 1.364 1.00 93.25 98 ILE A C 1
ATOM 806 O O . ILE A 1 98 ? 2.389 -2.691 1.025 1.00 93.25 98 ILE A O 1
ATOM 810 N N . ILE A 1 99 ? 1.885 -0.574 0.520 1.00 93.94 99 ILE A N 1
ATOM 811 C CA . ILE A 1 99 ? 1.480 -0.849 -0.854 1.00 93.94 99 ILE A CA 1
ATOM 812 C C . ILE A 1 99 ? 2.339 0.007 -1.784 1.00 93.94 99 ILE A C 1
ATOM 814 O O . ILE A 1 99 ? 2.218 1.231 -1.804 1.00 93.94 99 ILE A O 1
ATOM 818 N N . LEU A 1 100 ? 3.198 -0.638 -2.572 1.00 92.75 100 LEU A N 1
ATOM 819 C CA . LEU A 1 100 ? 3.962 -0.012 -3.649 1.00 92.75 100 LEU A CA 1
ATOM 820 C C . LEU A 1 100 ? 3.112 -0.003 -4.921 1.00 92.75 100 LEU A C 1
ATOM 822 O O . LEU A 1 100 ? 2.980 -1.012 -5.614 1.00 92.75 100 LEU A O 1
ATOM 826 N N . ASN A 1 101 ? 2.515 1.146 -5.214 1.00 90.94 101 ASN A N 1
ATOM 827 C CA . ASN A 1 101 ? 1.603 1.332 -6.332 1.00 90.94 101 ASN A CA 1
ATOM 828 C C . ASN A 1 101 ? 2.305 1.840 -7.603 1.00 90.94 101 ASN A C 1
ATOM 830 O O . ASN A 1 101 ? 3.427 2.358 -7.549 1.00 90.94 101 ASN A O 1
ATOM 834 N N . LYS A 1 102 ? 1.575 1.760 -8.725 1.00 88.00 102 LYS A N 1
ATOM 835 C CA . LYS A 1 102 ? 1.978 2.098 -10.100 1.00 88.00 102 LYS A CA 1
ATOM 836 C C . LYS A 1 102 ? 3.043 1.171 -10.667 1.00 88.00 102 LYS A C 1
ATOM 838 O O . LYS A 1 102 ? 3.873 1.570 -11.471 1.00 88.00 102 LYS A O 1
ATOM 843 N N . THR A 1 103 ? 3.016 -0.093 -10.267 1.00 86.50 103 THR A N 1
ATOM 844 C CA . THR A 1 103 ? 3.928 -1.123 -10.791 1.00 86.50 103 THR A CA 1
ATOM 845 C C . THR A 1 103 ? 3.451 -1.699 -12.130 1.00 86.50 103 THR A C 1
ATOM 847 O O . THR A 1 103 ? 3.674 -2.862 -12.443 1.00 86.50 103 THR A O 1
ATOM 850 N N . ASP A 1 104 ? 2.792 -0.872 -12.946 1.00 82.88 104 ASP A N 1
ATOM 851 C CA . ASP A 1 104 ? 2.101 -1.278 -14.175 1.00 82.88 104 ASP A CA 1
ATOM 852 C C . ASP A 1 104 ? 3.067 -1.858 -15.221 1.00 82.88 104 ASP A C 1
ATOM 854 O O . ASP A 1 104 ? 2.708 -2.736 -16.001 1.00 82.88 104 ASP A O 1
ATOM 858 N N . PHE A 1 105 ? 4.333 -1.428 -15.186 1.00 76.88 105 PHE A N 1
ATOM 859 C CA . PHE A 1 105 ? 5.401 -1.955 -16.038 1.00 76.88 105 PHE A CA 1
ATOM 860 C C . PHE A 1 105 ? 5.662 -3.459 -15.837 1.00 76.88 105 PHE A C 1
ATOM 862 O O . PHE A 1 105 ? 6.223 -4.095 -16.724 1.00 76.88 105 PHE A O 1
ATOM 869 N N . LEU A 1 106 ? 5.259 -4.036 -14.696 1.00 72.50 106 LEU A N 1
ATOM 870 C CA . LEU A 1 106 ? 5.337 -5.480 -14.457 1.00 72.50 106 LEU A CA 1
ATOM 871 C C . LEU A 1 106 ? 4.309 -6.258 -15.289 1.00 72.50 106 LEU A C 1
ATOM 873 O O . LEU A 1 106 ? 4.531 -7.422 -15.606 1.00 72.50 106 LEU A O 1
ATOM 877 N N . GLN A 1 107 ? 3.191 -5.628 -15.657 1.00 68.50 107 GLN A N 1
ATOM 878 C CA . GLN A 1 107 ? 2.130 -6.265 -16.444 1.00 68.50 107 GLN A CA 1
ATOM 879 C C . GLN A 1 107 ? 2.528 -6.398 -17.909 1.00 68.50 107 GLN A C 1
ATOM 881 O O . GLN A 1 107 ? 2.313 -7.442 -18.524 1.00 68.50 107 GLN A O 1
ATOM 886 N N . SER A 1 108 ? 3.175 -5.356 -18.439 1.00 61.22 108 SER A N 1
ATOM 887 C CA . SER A 1 108 ? 3.597 -5.279 -19.838 1.00 61.22 108 SER A CA 1
ATOM 888 C C . SER A 1 108 ? 4.735 -6.238 -20.203 1.00 61.22 108 SER A C 1
ATOM 890 O O . SER A 1 108 ? 5.017 -6.404 -21.383 1.00 61.22 108 SER A O 1
ATOM 892 N N . HIS A 1 109 ? 5.371 -6.886 -19.219 1.00 56.69 109 HIS A N 1
ATOM 893 C CA . HIS A 1 109 ? 6.542 -7.750 -19.417 1.00 56.69 109 HIS A CA 1
ATOM 894 C C . HIS A 1 109 ? 6.377 -9.162 -18.849 1.00 56.69 109 HIS A C 1
ATOM 896 O O . HIS A 1 109 ? 7.361 -9.882 -18.681 1.00 56.69 109 HIS A O 1
ATOM 902 N N . SER A 1 110 ? 5.136 -9.622 -18.671 1.00 48.88 110 SER A N 1
ATOM 903 C CA . SER A 1 110 ? 4.831 -11.051 -18.482 1.00 48.88 110 SER A CA 1
ATOM 904 C C . SER A 1 110 ? 5.316 -11.956 -19.643 1.00 48.88 110 SER A C 1
ATOM 906 O O . SER A 1 110 ? 5.158 -13.170 -19.575 1.00 48.88 110 SER A O 1
ATOM 908 N N . PHE A 1 111 ? 5.972 -11.387 -20.667 1.00 42.22 111 PHE A N 1
ATOM 909 C CA . PHE A 1 111 ? 6.512 -12.055 -21.853 1.00 42.22 111 PHE A CA 1
ATOM 910 C C . PHE A 1 111 ? 8.047 -12.058 -21.998 1.00 42.22 111 PHE A C 1
ATOM 912 O O . PHE A 1 111 ? 8.545 -12.588 -22.987 1.00 42.22 111 PHE A O 1
ATOM 919 N N . CYS A 1 112 ? 8.827 -11.520 -21.057 1.00 43.50 112 CYS A N 1
ATOM 920 C CA . CYS A 1 112 ? 10.284 -11.465 -21.228 1.00 43.50 112 CYS A CA 1
ATOM 921 C C . CYS A 1 112 ? 10.946 -12.735 -20.661 1.00 43.50 112 CYS A C 1
ATOM 923 O O . CYS A 1 112 ? 11.274 -12.820 -19.475 1.00 43.50 112 CYS A O 1
ATOM 925 N N . CYS A 1 113 ? 11.082 -13.763 -21.504 1.00 49.62 113 CYS A N 1
ATOM 926 C CA . CYS A 1 113 ? 11.819 -14.988 -21.201 1.00 49.62 113 CYS A CA 1
ATOM 927 C C . CYS A 1 113 ? 13.251 -14.670 -20.736 1.00 49.62 113 CYS A C 1
ATOM 929 O O . CYS A 1 113 ? 13.879 -13.725 -21.208 1.00 49.62 113 CYS A O 1
ATOM 931 N N . GLN A 1 114 ? 13.803 -15.517 -19.867 1.00 51.91 114 GLN A N 1
ATOM 932 C CA . GLN A 1 114 ? 15.180 -15.455 -19.353 1.00 51.91 114 GLN A CA 1
ATOM 933 C C . GLN A 1 114 ? 16.247 -15.244 -20.457 1.00 51.91 114 GLN A C 1
ATOM 935 O O . GLN A 1 114 ? 17.266 -14.601 -20.225 1.00 51.91 114 GLN A O 1
ATOM 940 N N . SER A 1 115 ? 15.953 -15.666 -21.692 1.00 55.50 115 SER A N 1
ATOM 941 C CA . SER A 1 115 ? 16.767 -15.446 -22.895 1.00 55.50 115 SER A CA 1
ATOM 942 C C . SER A 1 115 ? 16.886 -13.987 -23.362 1.00 55.50 115 SER A C 1
ATOM 944 O O . SER A 1 115 ? 17.885 -13.624 -23.980 1.00 55.50 115 SER A O 1
ATOM 946 N N . GLU A 1 116 ? 15.879 -13.139 -23.135 1.00 56.59 116 GLU A N 1
ATOM 947 C CA . GLU A 1 116 ? 15.967 -11.707 -23.459 1.00 56.59 116 GLU A CA 1
ATOM 948 C C . GLU A 1 116 ? 16.804 -10.967 -22.414 1.00 56.59 116 GLU A C 1
ATOM 950 O O . GLU A 1 116 ? 17.627 -10.129 -22.771 1.00 56.59 116 GLU A O 1
ATOM 955 N N . LEU A 1 117 ? 16.682 -11.349 -21.139 1.00 57.03 117 LEU A N 1
ATOM 956 C CA . LEU A 1 117 ? 17.499 -10.823 -20.043 1.00 57.03 117 LEU A CA 1
ATOM 957 C C . LEU A 1 117 ? 18.997 -11.079 -20.287 1.00 57.03 117 LEU A C 1
ATOM 959 O O . LEU A 1 117 ? 19.800 -10.155 -20.195 1.00 57.03 117 LEU A O 1
ATOM 963 N N . GLU A 1 118 ? 19.359 -12.301 -20.688 1.00 59.72 118 GLU A N 1
ATOM 964 C CA . GLU A 1 118 ? 20.735 -12.666 -21.058 1.00 59.72 118 GLU A CA 1
ATOM 965 C C . GLU A 1 118 ? 21.237 -11.910 -22.297 1.00 59.72 118 GLU A C 1
ATOM 967 O O . GLU A 1 118 ? 22.392 -11.482 -22.330 1.00 59.72 118 GLU A O 1
ATOM 972 N N . LYS A 1 119 ? 20.373 -11.675 -23.298 1.00 59.19 119 LYS A N 1
ATOM 973 C CA . LYS A 1 119 ? 20.711 -10.822 -24.448 1.00 59.19 119 LYS A CA 1
ATOM 974 C C . LYS A 1 119 ? 21.021 -9.393 -24.006 1.00 59.19 119 LYS A C 1
ATOM 976 O O . LYS A 1 119 ? 22.052 -8.869 -24.409 1.00 59.19 119 LYS A O 1
ATOM 981 N N . TYR A 1 120 ? 20.187 -8.780 -23.167 1.00 57.94 120 TYR A N 1
ATOM 982 C CA . TYR A 1 120 ? 20.406 -7.404 -22.708 1.00 57.94 120 TYR A CA 1
ATOM 983 C C . TYR A 1 120 ? 21.617 -7.272 -21.779 1.00 57.94 120 TYR A C 1
ATOM 985 O O . TYR A 1 120 ? 22.367 -6.309 -21.909 1.00 57.94 120 TYR A O 1
ATOM 993 N N . MET A 1 121 ? 21.868 -8.252 -20.905 1.00 56.88 121 MET A N 1
ATOM 994 C CA . MET A 1 121 ? 23.073 -8.273 -20.064 1.00 56.88 121 MET A CA 1
ATOM 995 C C . MET A 1 121 ? 24.363 -8.374 -20.888 1.00 56.88 121 MET A C 1
ATOM 997 O O . MET A 1 121 ? 25.381 -7.830 -20.482 1.00 56.88 121 MET A O 1
ATOM 1001 N N . LYS A 1 122 ? 24.327 -9.001 -22.069 1.00 57.31 122 LYS A N 1
ATOM 1002 C CA . LYS A 1 122 ? 25.486 -9.081 -22.970 1.00 57.31 122 LYS A CA 1
ATOM 1003 C C . LYS A 1 122 ? 25.763 -7.776 -23.734 1.00 57.31 122 LYS A C 1
ATOM 1005 O O . LYS A 1 122 ? 26.889 -7.558 -24.158 1.00 57.31 122 LYS A O 1
ATOM 1010 N N . TYR A 1 123 ? 24.761 -6.906 -23.887 1.00 52.25 123 TYR A N 1
ATOM 1011 C CA . TYR A 1 123 ? 24.916 -5.556 -24.454 1.00 52.25 123 TYR A CA 1
ATOM 1012 C C . TYR A 1 123 ? 25.392 -4.515 -23.422 1.00 52.25 123 TYR A C 1
ATOM 1014 O O . TYR A 1 123 ? 25.728 -3.395 -23.800 1.00 52.25 123 TYR A O 1
ATOM 1022 N N . PHE A 1 124 ? 25.432 -4.868 -22.131 1.00 53.81 124 PHE A N 1
ATOM 1023 C CA . PHE A 1 124 ? 25.787 -3.951 -21.042 1.00 53.81 124 PHE A CA 1
ATOM 1024 C C . PHE A 1 124 ? 27.270 -3.605 -20.957 1.00 53.81 124 PHE A C 1
ATOM 1026 O O . PHE A 1 124 ? 27.605 -2.552 -20.419 1.00 53.81 124 PHE A O 1
ATOM 1033 N N . ASP A 1 125 ? 28.137 -4.469 -21.481 1.00 53.47 125 ASP A N 1
ATOM 1034 C CA . ASP A 1 125 ? 29.580 -4.259 -21.392 1.00 53.47 125 ASP A CA 1
ATOM 1035 C C . ASP A 1 125 ? 30.099 -3.214 -22.394 1.00 53.47 125 ASP A C 1
ATOM 1037 O O . ASP A 1 125 ? 31.202 -2.714 -22.198 1.00 53.47 125 ASP A O 1
ATOM 1041 N N . ASP A 1 126 ? 29.317 -2.821 -23.415 1.00 50.12 126 ASP A N 1
ATOM 1042 C CA . ASP A 1 126 ? 29.872 -2.072 -24.557 1.00 50.12 126 ASP A CA 1
ATOM 1043 C C . ASP A 1 126 ? 29.292 -0.677 -24.854 1.00 50.12 126 ASP A C 1
ATOM 1045 O O . ASP A 1 126 ? 29.928 0.076 -25.589 1.00 50.12 126 ASP A O 1
ATOM 1049 N N . THR A 1 127 ? 28.161 -0.232 -24.290 1.00 46.31 127 THR A N 1
ATOM 1050 C CA . THR A 1 127 ? 27.670 1.136 -24.583 1.00 46.31 127 THR A CA 1
ATOM 1051 C C . THR A 1 127 ? 26.836 1.774 -23.474 1.00 46.31 127 THR A C 1
ATOM 1053 O O . THR A 1 127 ? 25.928 1.155 -22.933 1.00 46.31 127 THR A O 1
ATOM 1056 N N . ASN A 1 128 ? 27.150 3.048 -23.198 1.00 49.75 128 ASN A N 1
ATOM 1057 C CA . ASN A 1 128 ? 26.367 4.093 -22.523 1.00 49.75 128 ASN A CA 1
ATOM 1058 C C . ASN A 1 128 ? 25.092 3.657 -21.771 1.00 49.75 128 ASN A C 1
ATOM 1060 O O . ASN A 1 128 ? 24.065 3.342 -22.365 1.00 49.75 128 ASN A O 1
ATOM 1064 N N . GLN A 1 129 ? 25.110 3.849 -20.448 1.00 52.47 129 GLN A N 1
ATOM 1065 C CA . GLN A 1 129 ? 24.009 3.621 -19.494 1.00 52.47 129 GLN A CA 1
ATOM 1066 C C . GLN A 1 129 ? 22.665 4.317 -19.827 1.00 52.47 129 GLN A C 1
ATOM 1068 O O . GLN A 1 129 ? 21.666 4.072 -19.149 1.00 52.47 129 GLN A O 1
ATOM 1073 N N . ASN A 1 130 ? 22.613 5.179 -20.846 1.00 52.31 130 ASN A N 1
ATOM 1074 C CA . ASN A 1 130 ? 21.425 5.948 -21.220 1.00 52.31 130 ASN A CA 1
ATOM 1075 C C . ASN A 1 130 ? 20.373 5.143 -22.005 1.00 52.31 130 ASN A C 1
ATOM 1077 O O . ASN A 1 130 ? 19.220 5.567 -22.028 1.00 52.31 130 ASN A O 1
ATOM 1081 N N . ASP A 1 131 ? 20.727 3.981 -22.568 1.00 51.69 131 ASP A N 1
ATOM 1082 C CA . ASP A 1 131 ? 19.811 3.147 -23.368 1.00 51.69 131 ASP A CA 1
ATOM 1083 C C . ASP A 1 131 ? 19.217 1.959 -22.591 1.00 51.69 131 ASP A C 1
ATOM 1085 O O . ASP A 1 131 ? 18.637 1.041 -23.178 1.00 51.69 131 ASP A O 1
ATOM 1089 N N . PHE A 1 132 ? 19.326 1.951 -21.255 1.00 57.38 132 PHE A N 1
ATOM 1090 C CA . PHE A 1 132 ? 18.743 0.869 -20.466 1.00 57.38 132 PHE A CA 1
ATOM 1091 C C . PHE A 1 132 ? 17.218 0.858 -20.628 1.00 57.38 132 PHE A C 1
ATOM 1093 O O . PHE A 1 132 ? 16.577 1.864 -20.297 1.00 57.38 132 PHE A O 1
ATOM 1100 N N . PRO A 1 133 ? 16.602 -0.249 -21.096 1.00 68.81 133 PRO A N 1
ATOM 1101 C CA . PRO A 1 133 ? 15.170 -0.256 -21.328 1.00 68.81 133 PRO A CA 1
ATOM 1102 C C . PRO A 1 133 ? 14.435 0.116 -20.043 1.00 68.81 133 PRO A C 1
ATOM 1104 O O . PRO A 1 133 ? 14.711 -0.425 -18.967 1.00 68.81 133 PRO A O 1
ATOM 1107 N N . ASN A 1 134 ? 13.479 1.041 -20.161 1.00 72.56 134 ASN A N 1
ATOM 1108 C CA . ASN A 1 134 ? 12.744 1.605 -19.026 1.00 72.56 134 ASN A CA 1
ATOM 1109 C C . ASN A 1 134 ? 12.184 0.528 -18.085 1.00 72.56 134 ASN A C 1
ATOM 1111 O O . ASN A 1 134 ? 12.097 0.750 -16.880 1.00 72.56 134 ASN A O 1
ATOM 1115 N N . TYR A 1 135 ? 11.846 -0.650 -18.614 1.00 73.12 135 TYR A N 1
ATOM 1116 C CA . TYR A 1 135 ? 11.441 -1.808 -17.827 1.00 73.12 135 TYR A CA 1
ATOM 1117 C C . TYR A 1 135 ? 12.474 -2.223 -16.775 1.00 73.12 135 TYR A C 1
ATOM 1119 O O . TYR A 1 135 ? 12.154 -2.267 -15.587 1.00 73.12 135 TYR A O 1
ATOM 1127 N N . PHE A 1 136 ? 13.715 -2.492 -17.182 1.00 74.44 136 PHE A N 1
ATOM 1128 C CA . PHE A 1 136 ? 14.735 -2.973 -16.260 1.00 74.44 136 PHE A CA 1
ATOM 1129 C C . PHE A 1 136 ? 15.121 -1.904 -15.239 1.00 74.44 136 PHE A C 1
ATOM 1131 O O . PHE A 1 136 ? 15.285 -2.222 -14.061 1.00 74.44 136 PHE A O 1
ATOM 1138 N N . ARG A 1 137 ? 15.181 -0.630 -15.655 1.00 78.75 137 ARG A N 1
ATOM 1139 C CA . ARG A 1 137 ? 15.403 0.501 -14.741 1.00 78.75 137 ARG A CA 1
ATOM 1140 C C . ARG A 1 137 ? 14.315 0.560 -13.671 1.00 78.75 137 ARG A C 1
ATOM 1142 O O . ARG A 1 137 ? 14.609 0.658 -12.482 1.00 78.75 137 ARG A O 1
ATOM 1149 N N . ASN A 1 138 ? 13.054 0.470 -14.087 1.00 82.81 138 ASN A N 1
ATOM 1150 C CA . ASN A 1 138 ? 11.915 0.476 -13.174 1.00 82.81 138 ASN A CA 1
ATOM 1151 C C . ASN A 1 138 ? 11.914 -0.746 -12.247 1.00 82.81 138 ASN A C 1
ATOM 1153 O O . ASN A 1 138 ? 11.609 -0.602 -11.062 1.00 82.81 138 ASN A O 1
ATOM 1157 N N . ASN A 1 139 ? 12.304 -1.919 -12.752 1.00 82.62 139 ASN A N 1
ATOM 1158 C CA . ASN A 1 139 ? 12.426 -3.127 -11.945 1.00 82.62 139 ASN A CA 1
ATOM 1159 C C . ASN A 1 139 ? 13.539 -2.999 -10.893 1.00 82.62 139 ASN A C 1
ATOM 1161 O O . ASN A 1 139 ? 13.309 -3.306 -9.728 1.00 82.62 139 ASN A O 1
ATOM 1165 N N . GLN A 1 140 ? 14.711 -2.472 -11.259 1.00 82.38 140 GLN A N 1
ATOM 1166 C CA . GLN A 1 140 ? 15.797 -2.207 -10.307 1.00 82.38 140 GLN A CA 1
ATOM 1167 C C . GLN A 1 140 ? 15.368 -1.224 -9.211 1.00 82.38 140 GLN A C 1
ATOM 1169 O O . GLN A 1 140 ? 15.539 -1.521 -8.030 1.00 82.38 140 GLN A O 1
ATOM 1174 N N . ILE A 1 141 ? 14.739 -0.099 -9.578 1.00 86.50 141 ILE A N 1
ATOM 1175 C CA . ILE A 1 141 ? 14.201 0.874 -8.607 1.00 86.50 141 ILE A CA 1
ATOM 1176 C C . ILE A 1 141 ? 13.214 0.191 -7.653 1.00 86.50 141 ILE A C 1
ATOM 1178 O O . ILE A 1 141 ? 13.260 0.409 -6.441 1.00 86.50 141 ILE A O 1
ATOM 1182 N N . LEU A 1 142 ? 12.329 -0.656 -8.186 1.00 87.75 142 LEU A N 1
ATOM 1183 C CA . LEU A 1 142 ? 11.362 -1.387 -7.380 1.00 87.75 142 LEU A CA 1
ATOM 1184 C C . LEU A 1 142 ? 12.040 -2.376 -6.423 1.00 87.75 142 LEU A C 1
ATOM 1186 O O . LEU A 1 142 ? 11.672 -2.418 -5.251 1.00 87.75 142 LEU A O 1
ATOM 1190 N N . MET A 1 143 ? 13.024 -3.148 -6.894 1.00 85.56 143 MET A N 1
ATOM 1191 C CA . MET A 1 143 ? 13.756 -4.113 -6.065 1.00 85.56 143 MET A CA 1
ATOM 1192 C C . MET A 1 143 ? 14.494 -3.427 -4.918 1.00 85.56 143 MET A C 1
ATOM 1194 O O . MET A 1 143 ? 14.332 -3.848 -3.774 1.00 85.56 143 MET A O 1
ATOM 1198 N N . VAL A 1 144 ? 15.198 -2.324 -5.190 1.00 89.19 144 VAL A N 1
ATOM 1199 C CA . VAL A 1 144 ? 15.888 -1.532 -4.155 1.00 89.19 144 VAL A CA 1
ATOM 1200 C C . VAL A 1 144 ? 14.903 -1.054 -3.085 1.00 89.19 144 VAL A C 1
ATOM 1202 O O . VAL A 1 144 ? 15.176 -1.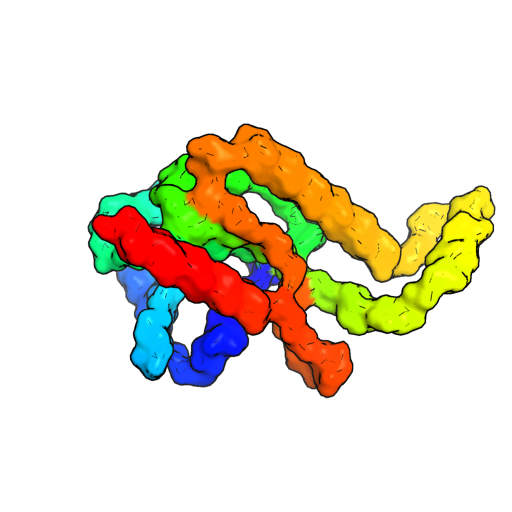158 -1.890 1.00 89.19 144 VAL A O 1
ATOM 1205 N N . LYS A 1 145 ? 13.714 -0.589 -3.485 1.00 90.25 145 LYS A N 1
ATOM 1206 C CA . LYS A 1 145 ? 12.688 -0.139 -2.530 1.00 90.25 145 LYS A CA 1
ATOM 1207 C C . LYS A 1 145 ? 12.076 -1.269 -1.725 1.00 90.25 145 LYS A C 1
ATOM 1209 O O . LYS A 1 145 ? 11.835 -1.100 -0.532 1.00 90.25 145 LYS A O 1
ATOM 1214 N N . ARG A 1 146 ? 11.833 -2.422 -2.350 1.00 90.06 146 ARG A N 1
ATOM 1215 C CA . ARG A 1 146 ? 11.369 -3.614 -1.632 1.00 90.06 146 ARG A CA 1
ATOM 1216 C C . ARG A 1 146 ? 12.404 -4.061 -0.611 1.00 90.06 146 ARG A C 1
ATOM 1218 O O . ARG A 1 146 ? 12.034 -4.314 0.527 1.00 90.06 146 ARG A O 1
ATOM 1225 N N . GLU A 1 147 ? 13.675 -4.118 -0.993 1.00 90.00 147 GLU A N 1
ATOM 1226 C CA . GLU A 1 147 ? 14.759 -4.500 -0.089 1.00 90.00 147 GLU A CA 1
ATOM 1227 C C . GLU A 1 147 ? 14.874 -3.525 1.088 1.00 90.00 147 GLU A C 1
ATOM 1229 O O . GLU A 1 147 ? 14.923 -3.960 2.238 1.00 90.00 147 GLU A O 1
ATOM 1234 N N . TYR A 1 148 ? 14.836 -2.217 0.818 1.00 93.50 148 TYR A N 1
ATOM 1235 C CA . TYR A 1 148 ? 14.826 -1.189 1.858 1.00 93.50 148 TYR A CA 1
ATOM 1236 C C . TYR A 1 148 ? 13.659 -1.374 2.838 1.00 93.50 148 TYR A C 1
ATOM 1238 O O . TYR A 1 148 ? 13.878 -1.441 4.046 1.00 93.50 148 TYR A O 1
ATOM 1246 N N . LEU A 1 149 ? 12.429 -1.527 2.336 1.00 93.00 149 LEU A N 1
ATOM 1247 C CA . LEU A 1 149 ? 11.248 -1.707 3.184 1.00 93.00 149 LEU A CA 1
ATOM 1248 C C . LEU A 1 149 ? 11.261 -3.034 3.953 1.00 93.00 149 LEU A C 1
ATOM 1250 O O . LEU A 1 149 ? 10.777 -3.080 5.080 1.00 93.00 149 LEU A O 1
ATOM 1254 N N . MET A 1 150 ? 11.819 -4.103 3.379 1.00 90.88 150 MET A N 1
ATOM 1255 C CA . MET A 1 150 ? 11.984 -5.385 4.070 1.00 90.88 150 MET A CA 1
ATOM 1256 C C . MET A 1 150 ? 12.995 -5.274 5.213 1.00 90.88 150 MET A C 1
ATOM 1258 O O . MET A 1 150 ? 12.693 -5.703 6.323 1.00 90.88 150 MET A O 1
ATOM 1262 N N . LYS A 1 151 ? 14.152 -4.639 4.978 1.00 93.06 151 LYS A N 1
ATOM 1263 C CA . LYS A 1 151 ? 15.134 -4.350 6.039 1.00 93.06 151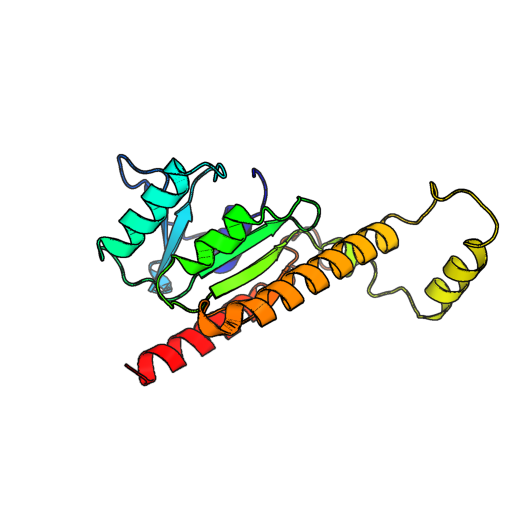 LYS A CA 1
ATOM 1264 C C . LYS A 1 151 ? 14.517 -3.483 7.131 1.00 93.06 151 LYS A C 1
ATOM 1266 O O . LYS A 1 151 ? 14.659 -3.781 8.312 1.00 93.06 151 LYS A O 1
ATOM 1271 N N . TRP A 1 152 ? 13.785 -2.443 6.738 1.00 92.06 152 TRP A N 1
ATOM 1272 C CA . TRP A 1 152 ? 13.089 -1.583 7.684 1.00 92.06 152 TRP A CA 1
ATOM 1273 C C . TRP A 1 152 ? 12.036 -2.354 8.492 1.00 92.06 152 TRP A C 1
ATOM 1275 O O . TRP A 1 152 ? 12.004 -2.209 9.709 1.00 92.06 152 TRP A O 1
ATOM 1285 N N . LYS A 1 153 ? 11.233 -3.226 7.867 1.00 90.50 153 LYS A N 1
ATOM 1286 C CA . LYS A 1 153 ? 10.283 -4.101 8.575 1.00 90.50 153 LYS A CA 1
ATOM 1287 C C . LYS A 1 153 ? 10.991 -4.955 9.628 1.00 90.50 153 LYS A C 1
ATOM 1289 O O . LYS A 1 153 ? 10.563 -4.960 10.774 1.00 90.50 153 LYS A O 1
ATOM 1294 N N . MET A 1 154 ? 12.067 -5.646 9.244 1.00 90.25 154 MET A N 1
ATOM 1295 C CA . MET A 1 154 ? 12.824 -6.520 10.151 1.00 90.25 154 MET A CA 1
ATOM 1296 C C . MET A 1 154 ? 13.393 -5.755 11.350 1.00 90.25 154 MET A C 1
ATOM 1298 O O . MET A 1 154 ? 13.367 -6.250 12.468 1.00 90.25 154 MET A O 1
ATOM 1302 N N . ASN A 1 155 ? 13.856 -4.524 11.132 1.00 91.44 155 ASN A N 1
ATOM 1303 C CA . ASN A 1 155 ? 14.428 -3.689 12.189 1.00 91.44 155 ASN A CA 1
ATOM 1304 C C . ASN A 1 155 ? 13.385 -3.073 13.139 1.00 91.44 155 ASN A C 1
ATOM 1306 O O . ASN A 1 155 ? 13.777 -2.377 14.071 1.00 91.44 155 ASN A O 1
ATOM 1310 N N . ASN A 1 156 ? 12.084 -3.237 12.876 1.00 88.31 156 ASN A N 1
ATOM 1311 C CA . ASN A 1 156 ? 11.011 -2.585 13.638 1.00 88.31 156 ASN A CA 1
ATOM 1312 C C . ASN A 1 156 ? 9.829 -3.532 13.934 1.00 88.31 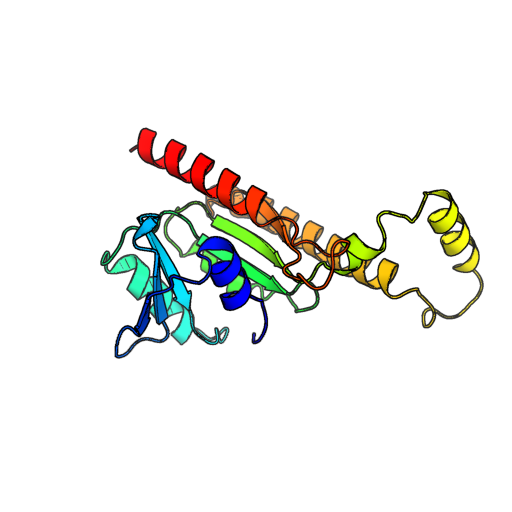156 ASN A C 1
ATOM 1314 O O . ASN A 1 156 ? 8.709 -3.069 14.170 1.00 88.31 156 ASN A O 1
ATOM 1318 N N . GLU A 1 157 ? 10.051 -4.847 13.880 1.00 83.25 157 GLU A N 1
ATOM 1319 C CA . GLU A 1 157 ? 9.018 -5.884 14.045 1.00 83.25 157 GLU A CA 1
ATOM 1320 C C . GLU A 1 157 ? 8.378 -5.881 15.447 1.00 83.25 157 GLU A C 1
ATOM 1322 O O . GLU A 1 157 ? 7.214 -6.231 15.619 1.00 83.25 157 GLU A O 1
ATOM 1327 N N . ASP A 1 158 ? 9.117 -5.417 16.448 1.00 82.38 158 ASP A N 1
ATOM 1328 C CA . ASP A 1 158 ? 8.712 -5.275 17.846 1.00 82.38 158 ASP A CA 1
ATOM 1329 C C . ASP A 1 158 ? 7.795 -4.064 18.104 1.00 82.38 158 ASP A C 1
ATOM 1331 O O . ASP A 1 158 ? 6.973 -4.062 19.033 1.00 82.38 158 ASP A O 1
ATOM 1335 N N . VAL A 1 159 ? 7.907 -3.030 17.267 1.00 81.44 159 VAL A N 1
ATOM 1336 C CA . VAL A 1 159 ? 7.168 -1.770 17.431 1.00 81.44 159 VAL A CA 1
ATOM 1337 C C . VAL A 1 159 ? 5.974 -1.682 16.481 1.00 81.44 159 VAL A C 1
ATOM 1339 O O . VAL A 1 159 ? 4.967 -1.062 16.824 1.00 81.44 159 VAL A O 1
ATOM 1342 N N . ILE A 1 160 ? 6.040 -2.325 15.313 1.00 81.56 160 ILE A N 1
ATOM 1343 C CA . ILE A 1 160 ? 5.048 -2.162 14.244 1.00 81.56 160 ILE A CA 1
ATOM 1344 C C . ILE A 1 160 ? 4.385 -3.491 13.908 1.00 81.56 160 ILE A C 1
ATOM 1346 O O . ILE A 1 160 ? 5.045 -4.471 13.583 1.00 81.56 160 ILE A O 1
ATOM 1350 N N . ASN A 1 161 ? 3.054 -3.487 13.847 1.00 86.50 161 ASN A N 1
ATOM 1351 C CA . ASN A 1 161 ? 2.272 -4.623 13.365 1.00 86.50 161 ASN A CA 1
ATOM 1352 C C . ASN A 1 161 ? 2.217 -4.670 11.818 1.00 86.50 161 ASN A C 1
ATOM 1354 O O . ASN A 1 161 ? 1.139 -4.662 11.218 1.00 86.50 161 ASN A O 1
ATOM 1358 N N . LEU A 1 162 ? 3.378 -4.634 11.149 1.00 89.19 162 LEU A N 1
ATOM 1359 C CA . LEU A 1 162 ? 3.471 -4.622 9.684 1.00 89.19 162 LEU A CA 1
ATOM 1360 C C . LEU A 1 162 ? 3.332 -6.039 9.114 1.00 89.19 162 LEU A C 1
ATOM 1362 O O . LEU A 1 162 ? 4.255 -6.853 9.153 1.00 89.19 162 LEU A O 1
ATOM 1366 N N . GLN A 1 163 ? 2.194 -6.298 8.485 1.00 90.50 163 GLN A N 1
ATOM 1367 C CA . GLN A 1 163 ? 1.830 -7.604 7.950 1.00 90.50 163 GLN A CA 1
ATOM 1368 C C . GLN A 1 163 ? 2.554 -7.898 6.638 1.00 90.50 163 GLN A C 1
ATOM 1370 O O . GLN A 1 163 ? 3.380 -8.813 6.559 1.00 90.50 163 GLN A O 1
ATOM 1375 N N . HIS A 1 164 ? 2.305 -7.086 5.609 1.00 89.81 164 HIS A N 1
ATOM 1376 C CA . HIS A 1 164 ? 2.780 -7.364 4.257 1.00 89.81 164 HIS A CA 1
ATOM 1377 C C . HIS A 1 164 ? 3.153 -6.100 3.474 1.00 89.81 164 HIS A C 1
ATOM 1379 O O . HIS A 1 164 ? 2.654 -5.004 3.745 1.00 89.81 164 HIS A O 1
ATOM 1385 N N . ILE A 1 165 ? 4.027 -6.282 2.478 1.00 91.69 165 ILE A N 1
ATOM 1386 C CA . ILE A 1 165 ? 4.382 -5.267 1.484 1.00 91.69 165 ILE A CA 1
ATOM 1387 C C . ILE A 1 165 ? 3.853 -5.737 0.129 1.00 91.69 165 ILE A C 1
ATOM 1389 O O . ILE A 1 165 ? 4.385 -6.679 -0.457 1.00 91.69 165 ILE A O 1
ATOM 1393 N N . PHE A 1 166 ? 2.815 -5.078 -0.374 1.00 91.00 166 PHE A N 1
ATOM 1394 C CA . PHE A 1 166 ? 2.179 -5.418 -1.641 1.00 91.00 166 PHE A CA 1
ATOM 1395 C C . PHE A 1 166 ? 2.760 -4.629 -2.807 1.00 91.00 166 PHE A C 1
ATOM 1397 O O . PHE A 1 166 ? 3.074 -3.444 -2.690 1.00 91.00 166 PHE A O 1
ATOM 1404 N N . LEU A 1 167 ? 2.828 -5.286 -3.962 1.00 90.38 167 LEU A N 1
ATOM 1405 C CA . LEU A 1 167 ? 2.983 -4.629 -5.253 1.00 90.38 167 LEU A CA 1
ATOM 1406 C C . LEU A 1 167 ? 1.604 -4.457 -5.870 1.00 90.38 167 LEU A C 1
ATOM 1408 O O . LEU A 1 167 ? 0.813 -5.400 -5.894 1.00 90.38 167 LEU A O 1
ATOM 1412 N N . MET A 1 168 ? 1.316 -3.252 -6.346 1.00 90.00 168 MET A N 1
ATOM 1413 C CA . MET A 1 168 ? 0.000 -2.923 -6.866 1.00 90.00 168 MET A CA 1
ATOM 1414 C C . MET A 1 168 ? 0.087 -2.164 -8.184 1.00 90.00 168 MET A C 1
ATOM 1416 O O . MET A 1 168 ? 0.927 -1.276 -8.384 1.00 90.00 168 MET A O 1
ATOM 1420 N N . SER A 1 169 ? -0.823 -2.530 -9.076 1.00 88.62 169 SER A N 1
ATOM 1421 C CA . SER A 1 169 ? -1.147 -1.798 -10.290 1.00 88.62 169 SER A CA 1
ATOM 1422 C C . SER A 1 169 ? -2.647 -1.539 -10.271 1.00 88.62 169 SER A C 1
ATOM 1424 O O . SER A 1 169 ? -3.447 -2.463 -10.114 1.00 88.62 169 SER A O 1
ATOM 1426 N N . LEU A 1 170 ? -3.023 -0.266 -10.377 1.00 87.00 170 LEU A N 1
ATOM 1427 C CA . LEU A 1 170 ? -4.421 0.169 -10.399 1.00 87.00 170 LEU A CA 1
ATOM 1428 C C . LEU A 1 170 ? -4.900 0.526 -11.807 1.00 87.00 170 LEU A C 1
ATOM 1430 O O . LEU A 1 170 ? -6.033 0.989 -11.944 1.00 87.00 170 LEU A O 1
ATOM 1434 N N . ILE A 1 171 ? -4.057 0.356 -12.829 1.00 81.69 171 ILE A N 1
ATOM 1435 C CA . ILE A 1 171 ? -4.466 0.581 -14.211 1.00 81.69 171 ILE A CA 1
ATOM 1436 C C . ILE A 1 171 ? -5.545 -0.440 -14.582 1.00 81.69 171 ILE A C 1
ATOM 1438 O O . ILE A 1 171 ? -5.460 -1.618 -14.245 1.00 81.69 171 ILE A O 1
ATOM 1442 N N . ASP A 1 172 ? -6.580 0.075 -15.238 1.00 68.56 172 ASP A N 1
ATOM 1443 C CA . ASP A 1 172 ? -7.653 -0.680 -15.870 1.00 68.56 172 ASP A CA 1
ATOM 1444 C C . ASP A 1 172 ? -7.923 0.037 -17.189 1.00 68.56 172 ASP A C 1
ATOM 1446 O O . ASP A 1 172 ? -8.620 1.053 -17.224 1.00 68.56 172 ASP A O 1
ATOM 1450 N N . LYS A 1 173 ? -7.183 -0.353 -18.226 1.00 65.88 173 LYS A N 1
ATOM 1451 C CA . LYS A 1 173 ? -7.279 0.279 -19.551 1.00 65.88 173 LYS A CA 1
ATOM 1452 C C . LYS A 1 173 ? -7.915 -0.681 -20.545 1.00 65.88 173 LYS A C 1
ATOM 1454 O O . LYS A 1 173 ? -8.930 -0.324 -21.123 1.00 65.88 173 LYS A O 1
ATOM 1459 N N . ASP A 1 174 ? -7.379 -1.901 -20.638 1.00 61.03 174 ASP A N 1
ATOM 1460 C CA . ASP A 1 174 ? -7.783 -2.921 -21.614 1.00 61.03 174 ASP A CA 1
ATOM 1461 C C . ASP A 1 174 ? -7.743 -4.335 -20.990 1.00 61.03 174 ASP A C 1
ATOM 1463 O O . ASP A 1 174 ? -7.218 -4.517 -19.890 1.00 61.03 174 ASP A O 1
ATOM 1467 N N . GLU A 1 175 ? -8.219 -5.367 -21.705 1.00 56.84 175 GLU A N 1
ATOM 1468 C CA . GLU A 1 175 ? -8.285 -6.766 -21.222 1.00 56.84 175 GLU A CA 1
ATOM 1469 C C . GLU A 1 175 ? -6.950 -7.331 -20.696 1.00 56.84 175 GLU A C 1
ATOM 1471 O O . GLU A 1 175 ? -6.952 -8.219 -19.835 1.00 56.84 175 GLU A O 1
ATOM 1476 N N . THR A 1 176 ? -5.829 -6.803 -21.197 1.00 55.69 176 THR A N 1
ATOM 1477 C CA . THR A 1 176 ? -4.446 -7.176 -20.856 1.00 55.69 176 THR A CA 1
ATOM 1478 C C . THR A 1 176 ? -3.861 -6.389 -19.679 1.00 55.69 176 THR A C 1
ATOM 1480 O O . THR A 1 176 ? -2.850 -6.801 -19.115 1.00 55.69 176 THR A O 1
ATOM 1483 N N . HIS A 1 177 ? -4.500 -5.289 -19.273 1.00 62.38 177 HIS A N 1
ATOM 1484 C CA . HIS A 1 177 ? -4.066 -4.403 -18.191 1.00 62.38 177 HIS A CA 1
ATOM 1485 C C . HIS A 1 177 ? -5.126 -4.383 -17.094 1.00 62.38 177 HIS A C 1
ATOM 1487 O O . HIS A 1 177 ? -5.859 -3.407 -16.935 1.00 62.38 177 HIS A O 1
ATOM 1493 N N . ARG A 1 178 ? -5.229 -5.495 -16.361 1.00 66.19 178 ARG A N 1
ATOM 1494 C CA . ARG A 1 178 ? -6.134 -5.625 -15.213 1.00 66.19 178 ARG A CA 1
ATOM 1495 C C . ARG A 1 178 ? -5.430 -5.170 -13.949 1.00 66.19 178 ARG A C 1
ATOM 1497 O O . ARG A 1 178 ? -4.249 -5.449 -13.768 1.00 66.19 178 ARG A O 1
ATOM 1504 N N . SER A 1 179 ? -6.155 -4.567 -13.013 1.00 76.38 179 SER A N 1
ATOM 1505 C CA . SER A 1 179 ? -5.563 -4.221 -11.719 1.00 76.38 179 SER A CA 1
ATOM 1506 C C . SER A 1 179 ? -5.024 -5.457 -10.994 1.00 76.38 179 SER A C 1
ATOM 1508 O O . SER A 1 179 ? -5.747 -6.439 -10.817 1.00 76.38 179 SER A O 1
ATOM 1510 N N . ILE A 1 180 ? -3.778 -5.385 -10.529 1.00 81.94 180 ILE A N 1
ATOM 1511 C CA . ILE A 1 180 ? -3.106 -6.460 -9.788 1.00 81.94 180 ILE A CA 1
ATOM 1512 C C . ILE A 1 180 ? -2.997 -6.077 -8.317 1.00 81.94 180 ILE A C 1
ATOM 1514 O O . ILE A 1 180 ? -2.716 -4.929 -7.977 1.00 81.94 180 ILE A O 1
ATOM 1518 N N . GLY A 1 181 ? -3.201 -7.065 -7.445 1.00 83.69 181 GLY A N 1
ATOM 1519 C CA . GLY A 1 181 ? -2.962 -6.953 -6.006 1.00 83.69 181 GLY A CA 1
ATOM 1520 C C . GLY A 1 181 ? -4.141 -6.420 -5.192 1.00 83.69 181 GLY A C 1
ATOM 1521 O O . GLY A 1 181 ? -4.121 -6.560 -3.977 1.00 83.69 181 GLY A O 1
ATOM 1522 N N . VAL A 1 182 ? -5.191 -5.863 -5.816 1.00 87.06 182 VAL A N 1
ATOM 1523 C CA . VAL A 1 182 ? -6.365 -5.332 -5.086 1.00 87.06 182 VAL A CA 1
ATOM 1524 C C . VAL A 1 182 ? -7.112 -6.442 -4.344 1.00 87.06 182 VAL A C 1
ATOM 1526 O O . VAL A 1 182 ? -7.378 -6.309 -3.154 1.00 87.06 182 VAL A O 1
ATOM 1529 N N . LYS A 1 183 ? -7.413 -7.556 -5.026 1.00 85.38 183 LYS A N 1
ATOM 1530 C CA . LYS A 1 183 ? -8.091 -8.709 -4.416 1.00 85.38 183 LYS A CA 1
ATOM 1531 C C . LYS A 1 183 ? -7.263 -9.299 -3.269 1.00 85.38 183 LYS A C 1
ATOM 1533 O O . LYS A 1 183 ? -7.779 -9.447 -2.172 1.00 85.38 183 LYS A O 1
ATOM 1538 N N . THR A 1 184 ? -5.972 -9.536 -3.504 1.00 88.00 184 THR A N 1
ATOM 1539 C CA . THR A 1 184 ? -5.053 -10.070 -2.490 1.00 88.00 184 THR A CA 1
ATOM 1540 C C . THR A 1 184 ? -4.926 -9.146 -1.279 1.00 88.00 184 THR A C 1
ATOM 1542 O O . THR A 1 184 ? -4.959 -9.628 -0.155 1.00 88.00 184 THR A O 1
ATOM 1545 N N . LEU A 1 185 ? -4.835 -7.823 -1.481 1.00 90.62 185 LEU A N 1
ATOM 1546 C CA . LEU A 1 185 ? -4.823 -6.852 -0.381 1.00 90.62 185 LEU A CA 1
ATOM 1547 C C . LEU A 1 185 ? -6.080 -6.983 0.487 1.00 90.62 185 LEU A C 1
ATOM 1549 O O . LEU A 1 185 ? -5.970 -6.964 1.710 1.00 90.62 185 LEU A O 1
ATOM 1553 N N . LEU A 1 186 ? -7.258 -7.099 -0.133 1.00 88.00 186 LEU A N 1
ATOM 1554 C CA . LEU A 1 186 ? -8.521 -7.238 0.593 1.00 88.00 186 LEU A CA 1
ATOM 1555 C C . LEU A 1 186 ? -8.594 -8.553 1.367 1.00 88.00 186 LEU A C 1
ATOM 1557 O O . LEU A 1 186 ? -8.891 -8.526 2.555 1.00 88.00 186 LEU A O 1
ATOM 1561 N N . GLU A 1 187 ? -8.299 -9.675 0.712 1.00 87.69 187 GLU A N 1
ATOM 1562 C CA . GLU A 1 187 ? -8.332 -11.004 1.335 1.00 87.69 187 GLU A CA 1
ATOM 1563 C C . GLU A 1 187 ? -7.375 -11.083 2.528 1.00 87.69 187 GLU A C 1
ATOM 1565 O O . GLU A 1 187 ? -7.761 -11.540 3.600 1.00 87.69 187 GLU A O 1
ATOM 1570 N N . GLU A 1 188 ? -6.155 -10.562 2.381 1.00 89.69 188 GLU A N 1
ATOM 1571 C CA . GLU A 1 188 ? -5.174 -10.517 3.466 1.00 89.69 188 GLU A CA 1
ATOM 1572 C C . GLU A 1 188 ? -5.565 -9.545 4.579 1.00 89.69 188 GLU A C 1
ATOM 1574 O O . GLU A 1 188 ? -5.370 -9.850 5.754 1.00 89.69 188 GLU A O 1
ATOM 1579 N N . THR A 1 189 ? -6.149 -8.393 4.239 1.00 89.44 189 THR A N 1
ATOM 1580 C CA . THR A 1 189 ? -6.635 -7.449 5.253 1.00 89.44 189 THR A CA 1
ATOM 1581 C C . THR A 1 189 ? -7.736 -8.089 6.093 1.00 89.44 189 THR A C 1
ATOM 1583 O O . THR A 1 189 ? -7.639 -8.066 7.315 1.00 89.44 189 THR A O 1
ATOM 1586 N N . ILE A 1 190 ? -8.737 -8.703 5.455 1.00 86.81 190 ILE A N 1
ATOM 1587 C CA . ILE A 1 190 ? -9.849 -9.379 6.140 1.00 86.81 190 ILE A CA 1
ATOM 1588 C C . ILE A 1 190 ? -9.316 -10.518 7.011 1.00 86.81 190 ILE A C 1
ATOM 1590 O O . ILE A 1 190 ? -9.576 -10.544 8.208 1.00 86.81 190 ILE A O 1
ATOM 1594 N N . ARG A 1 191 ? -8.473 -11.393 6.445 1.00 88.56 191 ARG A N 1
ATOM 1595 C CA . ARG A 1 191 ? -7.873 -12.526 7.166 1.00 88.56 191 ARG A CA 1
ATOM 1596 C C . ARG A 1 191 ? -7.171 -12.092 8.451 1.00 88.56 191 ARG A C 1
ATOM 1598 O O . ARG A 1 191 ? -7.308 -12.753 9.474 1.00 88.56 191 ARG A O 1
ATOM 1605 N N . VAL A 1 192 ? -6.392 -11.011 8.405 1.00 87.00 192 VAL A N 1
ATOM 1606 C CA . VAL A 1 192 ? -5.646 -10.546 9.582 1.00 87.00 192 VAL A CA 1
ATOM 1607 C C . VAL A 1 192 ? -6.556 -9.844 10.593 1.00 87.00 192 VAL A C 1
ATOM 1609 O O . VAL A 1 192 ? -6.355 -10.011 11.799 1.00 87.00 192 VAL A O 1
ATOM 1612 N N . VAL A 1 193 ? -7.546 -9.077 10.130 1.00 84.44 193 VAL A N 1
ATOM 1613 C CA . VAL A 1 193 ? -8.528 -8.425 11.009 1.00 84.44 193 VAL A CA 1
ATOM 1614 C C . VAL A 1 193 ? -9.353 -9.472 11.757 1.00 84.44 193 VAL A C 1
ATOM 1616 O O . VAL A 1 193 ? -9.383 -9.422 12.983 1.00 84.44 193 VAL A O 1
ATOM 1619 N N . ASP A 1 194 ? -9.896 -10.473 11.060 1.00 80.75 194 ASP A N 1
ATOM 1620 C CA . ASP A 1 194 ? -10.707 -11.543 11.658 1.00 80.75 194 ASP A CA 1
ATOM 1621 C C . ASP A 1 194 ? -9.935 -12.305 12.748 1.00 80.75 194 ASP A C 1
ATOM 1623 O O . ASP A 1 194 ? -10.448 -12.553 13.839 1.00 80.75 194 ASP A O 1
ATOM 1627 N N . VAL A 1 195 ? -8.665 -12.642 12.487 1.00 73.00 195 VAL A N 1
ATOM 1628 C CA . VAL A 1 195 ? -7.794 -13.299 13.480 1.00 73.00 195 VAL A CA 1
ATOM 1629 C C . VAL A 1 195 ? -7.540 -12.389 14.682 1.00 73.00 195 VAL A C 1
ATOM 1631 O O . VAL A 1 195 ? -7.506 -12.856 15.818 1.00 73.00 195 VAL A O 1
ATOM 1634 N N . SER A 1 196 ? -7.362 -11.088 14.449 1.00 67.75 196 SER A N 1
ATOM 1635 C CA . SER A 1 196 ? -7.108 -10.119 15.519 1.00 67.75 196 SER A CA 1
ATOM 1636 C C . SER A 1 196 ? -8.336 -9.901 16.407 1.00 67.75 196 SER A C 1
ATOM 1638 O O . SER A 1 196 ? -8.171 -9.669 17.603 1.00 67.75 196 SER A O 1
ATOM 1640 N N . GLU A 1 197 ? -9.547 -9.980 15.850 1.00 69.25 197 GLU A N 1
ATOM 1641 C CA . GLU A 1 197 ? -10.804 -9.879 16.603 1.00 69.25 197 GLU A CA 1
ATOM 1642 C C . GLU A 1 197 ? -11.099 -11.136 17.422 1.00 69.25 197 GLU A C 1
ATOM 1644 O O . GLU A 1 197 ? -11.544 -11.020 18.556 1.00 69.25 197 GLU A O 1
ATOM 1649 N N . GLN A 1 198 ? -10.781 -12.328 16.910 1.00 58.75 198 GLN A N 1
ATOM 1650 C CA . GLN A 1 198 ? -10.935 -13.581 17.667 1.00 58.75 198 GLN A CA 1
ATOM 1651 C C . GLN A 1 198 ? -10.009 -13.682 18.890 1.00 58.75 198 GLN A C 1
ATOM 1653 O O . GLN A 1 198 ? -10.256 -14.489 19.785 1.00 58.75 198 GLN A O 1
ATOM 1658 N N . LEU A 1 199 ? -8.924 -12.903 18.913 1.00 53.75 199 LEU A N 1
ATOM 1659 C CA . LEU A 1 199 ? -7.943 -12.872 20.001 1.00 53.75 199 LEU A CA 1
ATOM 1660 C C . LEU A 1 199 ? -8.223 -11.779 21.052 1.00 53.75 199 LEU A C 1
ATOM 1662 O O . LEU A 1 199 ? -7.456 -11.677 22.013 1.00 53.75 199 LEU A O 1
ATOM 1666 N N . ARG A 1 200 ? -9.264 -10.957 20.866 1.00 55.41 200 ARG A N 1
ATOM 1667 C CA . ARG A 1 200 ? -9.706 -9.914 21.810 1.00 55.41 200 ARG A CA 1
ATOM 1668 C C . ARG A 1 200 ? -10.901 -10.382 22.630 1.00 55.41 200 ARG A C 1
ATOM 1670 O O . ARG A 1 200 ? -10.941 -9.992 23.817 1.00 55.41 200 ARG A O 1
#

Secondary structure (DSSP, 8-state):
---SSHHHHHHHHH-S--EEEE-TTSSEEEEEEGGGTEEEEEESS--SSHHHHHHHHHHHHTTSS----EEEEEETTS---HHHHHHHTTS-S--EEEEEE--GGGTTTTT--HHHHHHHHHHTTTS-GGG--HHHHHHHHHHHHHHHHHHHHHTTTTT--EEEEEE-B---SSTT---BSHHHHHHHHHHHHHHHHHT-

Foldseek 3Di:
DPDLCPVLLVCVVQPPQWDWDDDPPFQWIWIDRPVVRDIDIDGHPDDLDPVSLVRVLCVQVVCPDDDQEAEARDALVDDDDVSVVVSLLVHPQHEYEYEHEPPQLVLVVPPDPPVNVVVVVVVVVPDDPPPDPPSVVSVVSNVVVVVVVVVVCVVCVVRYNYDYYHYWYSDDDDPSRHTPDSVVVVVVSCVSSVVVVVVD

Radius of gyration: 19.12 Å; chains: 1; bounding box: 53×36×46 Å